Protein AF-W1V4Z3-F1 (afdb_monomer)

InterPro domains:
  IPR008254 Flavodoxin/nitric oxide synthase [PS50902] (163-203)
  IPR029039 Flavoprotein-like superfamily [G3DSA:3.40.50.360] (158-203)
  IPR036866 Ribonuclease Z/Hydroxyacylglutathione hydrolase-like [G3DSA:3.60.15.10] (1-156)
  IPR036866 Ribonuclease Z/Hydroxyacylglutathione hydrolase-like [SSF56281] (2-189)
  IPR045761 ODP domain [PF19583] (8-137)

Secondary structure (DSSP, 8-state):
--SSTT--EEE-HHHHHHHHHHH--TTS-EEE--TT-EEEEETTEEEEEEE-TTSSSTT-EEEEETTTTEEEEETTT--S---TT-BGGGS-HHHHHHHHHHHIIIIIGGGHHHHHHHHHHHHHTT---SEEEESSS-BB-SSTHHHHHHHHHHTTT---SEEEEEE--SSSHHHHHHHHHHHHHHHH-TTSEEEEEETTT--

Foldseek 3Di:
DVVCQADEDEFAPVVLVVCCVVPVCNPGRYDHDEAQDWDDPDPPKIWGKYDLQPQPHNGAIWIAIPPVQEIARALQLAFADDDPVQACVPDDVVVRVVRSVVSCVPGVQVVLVSLQVVLVVVVVVVGDHQWYHYNHDHIYRDPNCVSSVVSNCSSPVDDDLEDEAEEEDDPCPVVVVSVVVVVVCCVVPVPRHYHYDYPVPDD

Mean predicted aligned error: 3.7 Å

Solvent-accessible surface area (backbone atoms only — not comparable to full-atom values): 11473 Å² total; per-residue (Å²): 95,92,91,53,59,79,57,73,43,81,40,30,70,48,32,52,53,53,50,27,71,74,69,70,53,79,84,52,45,72,41,74,52,50,64,74,39,71,47,81,75,55,97,90,23,32,42,34,33,39,68,32,67,48,56,80,39,72,37,29,51,29,40,35,34,47,90,73,22,35,33,37,36,31,71,48,86,23,27,83,47,94,57,94,76,47,34,46,90,73,44,63,60,71,61,53,53,50,31,29,51,53,41,39,64,76,68,42,50,92,36,15,70,55,53,37,55,50,51,55,52,54,61,72,65,70,66,74,63,50,28,38,43,37,72,30,49,45,29,29,56,75,70,34,58,58,56,54,52,47,50,48,52,54,28,64,79,60,80,69,68,59,49,78,49,77,47,69,66,93,78,53,61,52,50,55,50,54,53,49,52,48,53,53,44,42,71,77,37,73,83,44,46,75,46,81,45,45,70,88,76,66,131

Structure (mmCIF, N/CA/C/O backbone):
data_AF-W1V4Z3-F1
#
_entry.id   AF-W1V4Z3-F1
#
loop_
_atom_site.group_PDB
_atom_site.id
_atom_site.type_symbol
_atom_site.label_atom_id
_atom_site.label_alt_id
_atom_site.label_comp_id
_atom_site.label_asym_id
_atom_site.label_entity_id
_atom_site.label_seq_id
_atom_site.pdbx_PDB_ins_code
_atom_site.Cartn_x
_atom_site.Cartn_y
_atom_site.Cartn_z
_atom_site.occupancy
_atom_site.B_iso_or_equiv
_atom_site.auth_seq_id
_atom_site.auth_comp_id
_atom_site.auth_asym_id
_atom_site.auth_atom_id
_atom_site.pdbx_PDB_model_num
ATOM 1 N N . MET A 1 1 ? 20.372 -12.899 -11.470 1.00 84.94 1 MET A N 1
ATOM 2 C CA . MET A 1 1 ? 21.006 -12.701 -12.795 1.00 84.94 1 MET A CA 1
ATOM 3 C C . MET A 1 1 ? 21.908 -13.853 -13.244 1.00 84.94 1 MET A C 1
ATOM 5 O O . MET A 1 1 ? 22.326 -13.841 -14.387 1.00 84.94 1 MET A O 1
ATOM 9 N N . GLU A 1 2 ? 22.135 -14.894 -12.435 1.00 93.19 2 GLU A N 1
ATOM 10 C CA . GLU A 1 2 ? 22.957 -16.071 -12.789 1.00 93.19 2 GLU A CA 1
ATOM 11 C C . GLU A 1 2 ? 22.625 -16.713 -14.155 1.00 93.19 2 GLU A C 1
ATOM 13 O O . GLU A 1 2 ? 23.525 -17.063 -14.909 1.00 93.19 2 GLU A O 1
ATOM 18 N N . LYS A 1 3 ? 21.335 -16.824 -14.506 1.00 96.88 3 LYS A N 1
ATOM 19 C CA . LYS A 1 3 ? 20.885 -17.455 -15.763 1.00 96.88 3 LYS A CA 1
ATOM 20 C C . LYS A 1 3 ? 20.840 -16.515 -16.972 1.00 96.88 3 LYS A C 1
ATOM 22 O O . LYS A 1 3 ? 20.932 -16.977 -18.103 1.00 96.88 3 LYS A O 1
ATOM 27 N N . ILE A 1 4 ? 20.641 -15.218 -16.741 1.00 97.25 4 ILE A N 1
ATOM 28 C CA . ILE A 1 4 ? 20.444 -14.197 -17.785 1.00 97.25 4 ILE A CA 1
ATOM 29 C C . ILE A 1 4 ? 21.230 -12.917 -17.440 1.00 97.25 4 ILE A C 1
ATOM 31 O O . ILE A 1 4 ? 20.643 -11.854 -17.247 1.00 97.25 4 ILE A O 1
ATOM 35 N N . PRO A 1 5 ? 22.566 -13.003 -17.317 1.00 94.88 5 PRO A N 1
ATOM 36 C CA . PRO A 1 5 ? 23.387 -11.977 -16.664 1.00 94.88 5 PRO A CA 1
ATOM 37 C C . PRO A 1 5 ? 23.424 -10.626 -17.382 1.00 94.88 5 PRO A C 1
ATOM 39 O O . PRO A 1 5 ? 23.707 -9.609 -16.758 1.00 94.88 5 PRO A O 1
ATOM 42 N N . ASN A 1 6 ? 23.101 -10.600 -18.674 1.00 95.50 6 ASN A N 1
ATOM 43 C CA . ASN A 1 6 ? 23.168 -9.390 -19.493 1.00 95.50 6 ASN A CA 1
ATOM 44 C C . ASN A 1 6 ? 21.819 -8.665 -19.628 1.00 95.50 6 ASN A C 1
ATOM 46 O O . ASN A 1 6 ? 21.761 -7.598 -20.244 1.00 95.50 6 ASN A O 1
ATOM 50 N N . THR A 1 7 ? 20.737 -9.235 -19.085 1.00 98.31 7 THR A N 1
ATOM 51 C CA . THR A 1 7 ? 19.396 -8.648 -19.191 1.00 98.31 7 THR A CA 1
ATOM 52 C C . THR A 1 7 ? 19.347 -7.291 -18.478 1.00 98.31 7 THR A C 1
ATOM 54 O O . THR A 1 7 ? 19.730 -7.209 -17.310 1.00 98.31 7 THR A O 1
ATOM 57 N N . PRO A 1 8 ? 18.894 -6.213 -19.143 1.00 98.12 8 PRO A N 1
ATOM 58 C CA . PRO A 1 8 ? 18.769 -4.906 -18.507 1.00 98.12 8 PRO A CA 1
ATOM 59 C C . PRO A 1 8 ? 17.760 -4.914 -17.351 1.00 98.12 8 PRO A C 1
ATOM 61 O O . PRO A 1 8 ? 16.704 -5.536 -17.453 1.00 98.12 8 PRO A O 1
ATOM 64 N N . ILE A 1 9 ? 18.061 -4.173 -16.284 1.00 98.50 9 ILE A N 1
ATOM 65 C CA . ILE A 1 9 ? 17.167 -3.966 -15.136 1.00 98.50 9 ILE A CA 1
ATOM 66 C C . ILE A 1 9 ? 16.785 -2.487 -15.094 1.00 98.50 9 ILE A C 1
ATOM 68 O O . ILE A 1 9 ? 17.644 -1.645 -14.845 1.00 98.50 9 ILE A O 1
ATOM 72 N N . TYR A 1 10 ? 15.512 -2.171 -15.323 1.00 98.62 10 TYR A N 1
ATOM 73 C CA . TYR A 1 10 ? 14.991 -0.805 -15.227 1.00 98.62 10 TYR A CA 1
ATOM 74 C C . TYR A 1 10 ? 14.487 -0.539 -13.810 1.00 98.62 10 TYR A C 1
ATOM 76 O O . TYR A 1 10 ? 13.621 -1.263 -13.320 1.00 98.62 10 TYR A O 1
ATOM 84 N N . CYS A 1 11 ? 15.046 0.462 -13.132 1.00 98.56 11 CYS A N 1
ATOM 85 C CA . CYS A 1 11 ? 14.713 0.765 -11.740 1.00 98.56 11 CYS A CA 1
ATOM 86 C C . CYS A 1 11 ? 15.090 2.206 -11.355 1.00 98.56 11 CYS A C 1
ATOM 88 O O . CYS A 1 11 ? 15.733 2.910 -12.128 1.00 98.56 11 CYS A O 1
ATOM 90 N N . THR A 1 12 ? 14.686 2.680 -10.177 1.00 98.56 12 THR A N 1
ATOM 91 C CA . THR A 1 12 ? 15.070 4.022 -9.697 1.00 98.56 12 THR A CA 1
ATOM 92 C C . THR A 1 12 ? 16.549 4.081 -9.294 1.00 98.56 12 THR A C 1
ATOM 94 O O . THR A 1 12 ? 17.200 3.060 -9.070 1.00 98.56 12 THR A O 1
ATOM 97 N N . GLU A 1 13 ? 17.104 5.283 -9.123 1.00 98.06 13 GLU A N 1
ATOM 98 C CA . GLU A 1 13 ? 18.481 5.43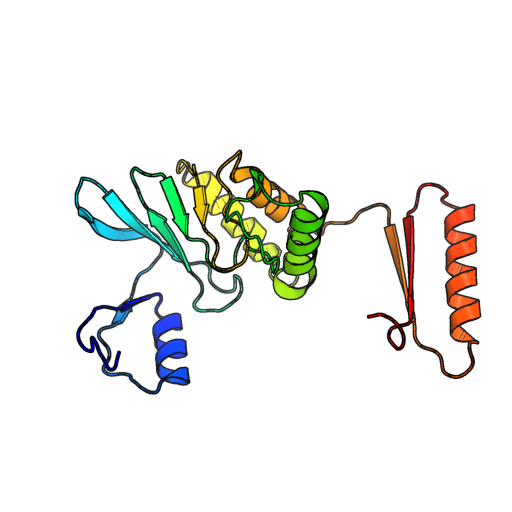3 -8.619 1.00 98.06 13 GLU A CA 1
ATOM 99 C C . GLU A 1 13 ? 18.655 4.827 -7.211 1.00 98.06 13 GLU A C 1
ATOM 101 O O . GLU A 1 13 ? 19.683 4.225 -6.896 1.00 98.06 13 GLU A O 1
ATOM 106 N N . ASN A 1 14 ? 17.635 4.947 -6.356 1.00 98.25 14 ASN A N 1
ATOM 107 C CA . ASN A 1 14 ? 17.658 4.330 -5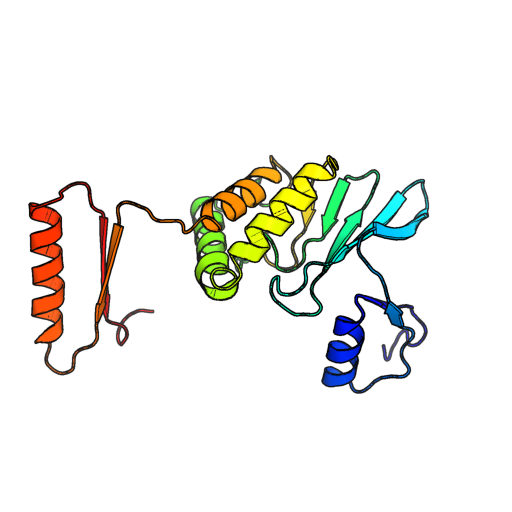.031 1.00 98.25 14 ASN A CA 1
A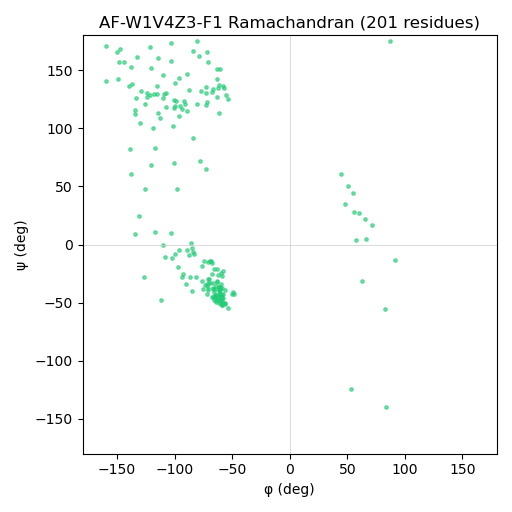TOM 108 C C . ASN A 1 14 ? 17.530 2.803 -5.111 1.00 98.25 14 ASN A C 1
ATOM 110 O O . ASN A 1 14 ? 18.126 2.120 -4.280 1.00 98.25 14 ASN A O 1
ATOM 114 N N . ALA A 1 15 ? 16.844 2.269 -6.128 1.00 98.38 15 ALA A N 1
ATOM 115 C CA . ALA A 1 15 ? 16.756 0.828 -6.348 1.00 98.38 15 ALA A CA 1
ATOM 116 C C . ALA A 1 15 ? 18.109 0.220 -6.727 1.00 98.38 15 ALA A C 1
ATOM 118 O O . ALA A 1 15 ? 18.420 -0.894 -6.325 1.00 98.38 15 ALA A O 1
ATOM 119 N N . VAL A 1 16 ? 18.967 0.948 -7.451 1.00 98.44 16 VAL A N 1
ATOM 120 C CA . VAL A 1 16 ? 20.348 0.490 -7.685 1.00 98.44 16 VAL A CA 1
ATOM 121 C C . VAL A 1 16 ? 21.073 0.302 -6.350 1.00 98.44 16 VAL A C 1
ATOM 123 O O . VAL A 1 16 ? 21.724 -0.718 -6.136 1.00 98.44 16 VAL A O 1
ATOM 126 N N . LYS A 1 17 ? 20.918 1.247 -5.413 1.00 98.06 17 LYS A N 1
ATOM 127 C CA . LYS A 1 17 ? 21.544 1.167 -4.082 1.00 98.06 17 LYS A CA 1
ATOM 128 C C . LYS A 1 17 ? 20.996 -0.011 -3.272 1.00 98.06 17 LYS A C 1
ATOM 130 O O . LYS A 1 17 ? 21.793 -0.735 -2.678 1.00 98.06 17 LYS A O 1
ATOM 135 N N . SER A 1 18 ? 19.678 -0.230 -3.262 1.00 97.94 18 SER A N 1
ATOM 136 C CA . SER A 1 18 ? 19.066 -1.348 -2.530 1.00 97.94 18 SER A CA 1
ATOM 137 C C . SER A 1 18 ? 19.439 -2.706 -3.135 1.00 97.94 18 SER A C 1
ATOM 139 O O . SER A 1 18 ? 19.869 -3.599 -2.407 1.00 97.94 18 SER A O 1
ATOM 141 N N . LEU A 1 19 ? 19.385 -2.848 -4.464 1.00 98.19 19 LEU A N 1
ATOM 142 C CA . LEU A 1 19 ? 19.736 -4.087 -5.163 1.00 98.19 19 LEU A CA 1
ATOM 143 C C . LEU A 1 19 ? 21.219 -4.435 -5.005 1.00 98.19 19 LEU A C 1
ATOM 145 O O . LEU A 1 19 ? 21.544 -5.577 -4.689 1.00 98.19 19 LEU A O 1
ATOM 149 N N . VAL A 1 20 ? 22.129 -3.472 -5.162 1.00 98.19 20 VAL A N 1
ATOM 150 C CA . VAL A 1 20 ? 23.563 -3.710 -4.928 1.00 98.19 20 VAL A CA 1
ATOM 151 C C . VAL A 1 20 ? 23.839 -3.992 -3.451 1.00 98.19 20 VAL A C 1
ATOM 153 O O . VAL A 1 20 ? 24.642 -4.868 -3.138 1.00 98.19 20 VAL A O 1
ATOM 156 N N . GLY A 1 21 ? 23.159 -3.299 -2.535 1.00 98.06 21 GLY A N 1
ATOM 157 C CA . GLY A 1 21 ? 23.278 -3.547 -1.099 1.00 98.06 21 GLY A CA 1
ATOM 158 C C . GLY A 1 21 ? 22.856 -4.962 -0.698 1.00 98.06 21 GLY A C 1
ATOM 159 O O . GLY A 1 21 ? 23.522 -5.571 0.132 1.00 98.06 21 GLY A O 1
ATOM 160 N N . GLN A 1 22 ? 21.796 -5.492 -1.312 1.00 98.00 22 GLN A N 1
ATOM 161 C CA . GLN A 1 22 ? 21.238 -6.810 -0.997 1.00 98.00 22 GLN A CA 1
ATOM 162 C C . GLN A 1 22 ? 21.940 -7.961 -1.729 1.00 98.00 22 GLN A C 1
ATOM 164 O O . GLN A 1 22 ? 22.114 -9.037 -1.161 1.00 98.00 22 GLN A O 1
ATOM 169 N N . TYR A 1 23 ? 22.290 -7.763 -3.001 1.00 97.50 23 TYR A N 1
ATOM 170 C CA . TYR A 1 23 ? 22.789 -8.828 -3.875 1.00 97.50 23 TYR A CA 1
ATOM 171 C C . TYR A 1 23 ? 24.284 -8.720 -4.181 1.00 97.50 23 TYR A C 1
ATOM 173 O O . TYR A 1 23 ? 24.846 -9.660 -4.726 1.00 97.50 23 TYR A O 1
ATOM 181 N N . HIS A 1 24 ? 24.937 -7.608 -3.837 1.00 97.06 24 HIS A N 1
ATOM 182 C CA . HIS A 1 24 ? 26.379 -7.387 -4.012 1.00 97.06 24 HIS A CA 1
ATOM 183 C C . HIS A 1 24 ? 26.883 -7.466 -5.464 1.00 97.06 24 HIS A C 1
ATOM 185 O O . HIS A 1 24 ? 28.058 -7.737 -5.696 1.00 97.06 24 HIS A O 1
ATOM 191 N N . HIS A 1 25 ? 26.009 -7.174 -6.431 1.00 96.38 25 HIS A N 1
ATOM 192 C CA . HIS A 1 25 ? 26.321 -7.184 -7.861 1.00 96.38 25 HIS A CA 1
ATOM 193 C C . HIS A 1 25 ? 26.171 -5.789 -8.482 1.00 96.38 25 HIS A C 1
ATOM 195 O O . HIS A 1 25 ? 25.129 -5.442 -9.043 1.00 96.38 25 HIS A O 1
ATOM 201 N N . SER A 1 26 ? 27.208 -4.960 -8.352 1.00 96.19 26 SER A N 1
ATOM 202 C CA . SER A 1 26 ? 27.240 -3.609 -8.935 1.00 96.19 26 SER A CA 1
ATOM 203 C C . SER A 1 26 ? 27.460 -3.603 -10.449 1.00 96.19 26 SER A C 1
ATOM 205 O O . SER A 1 26 ? 27.225 -2.585 -11.094 1.00 96.19 26 SER A O 1
ATOM 207 N N . GLU A 1 27 ? 27.882 -4.730 -11.019 1.00 96.56 27 GLU A N 1
ATOM 208 C CA . GLU A 1 27 ? 28.163 -4.905 -12.440 1.00 96.56 27 GLU A CA 1
ATOM 209 C C . GLU A 1 27 ? 26.923 -5.204 -13.295 1.00 96.56 27 GLU A C 1
ATOM 211 O O . GLU A 1 27 ? 27.024 -5.229 -14.523 1.00 96.56 27 GLU A O 1
ATOM 216 N N . TRP A 1 28 ? 25.757 -5.449 -12.686 1.00 98.31 28 TRP A N 1
ATOM 217 C CA . TRP A 1 28 ? 24.525 -5.675 -13.444 1.00 98.31 28 TRP A CA 1
ATOM 218 C C . TRP A 1 28 ? 24.152 -4.458 -14.301 1.00 98.31 28 TRP A C 1
ATOM 220 O O . TRP A 1 28 ? 24.437 -3.305 -13.975 1.00 98.31 28 TRP A O 1
ATOM 230 N N . ASN A 1 29 ? 23.475 -4.719 -15.421 1.00 97.62 29 ASN A N 1
ATOM 231 C CA . ASN A 1 29 ? 23.097 -3.702 -16.401 1.00 97.62 29 ASN A CA 1
ATOM 232 C C . ASN A 1 29 ? 21.874 -2.888 -15.938 1.00 97.62 29 ASN A C 1
ATOM 234 O O . ASN A 1 29 ? 20.767 -3.048 -16.460 1.00 97.62 29 ASN A O 1
ATOM 238 N N . PHE A 1 30 ? 22.072 -2.022 -14.946 1.00 98.44 30 PHE A N 1
ATOM 239 C CA . PHE A 1 30 ? 21.035 -1.127 -14.443 1.00 98.44 30 PHE A CA 1
ATOM 240 C C . PHE A 1 30 ? 20.741 0.015 -15.426 1.00 98.44 30 PHE A C 1
ATOM 242 O O . PHE A 1 30 ? 21.645 0.661 -15.961 1.00 98.44 30 PHE A O 1
ATOM 249 N N . LYS A 1 31 ? 19.453 0.285 -15.638 1.00 98.38 31 LYS A N 1
ATOM 250 C CA . LYS A 1 31 ? 18.912 1.407 -16.405 1.00 98.38 31 LYS A CA 1
ATOM 251 C C . LYS A 1 31 ? 18.073 2.259 -15.461 1.00 98.38 31 LYS A C 1
ATOM 253 O O . LYS A 1 31 ? 16.944 1.901 -15.137 1.00 98.38 31 LYS A O 1
ATOM 258 N N . THR A 1 32 ? 18.641 3.363 -14.983 1.00 98.44 32 THR A N 1
ATOM 259 C CA . THR A 1 32 ? 17.923 4.240 -14.055 1.00 98.44 32 THR A CA 1
ATOM 260 C C . THR A 1 32 ? 16.828 5.008 -14.773 1.00 98.44 32 THR A C 1
ATOM 262 O O . THR A 1 32 ? 17.110 5.638 -15.792 1.00 98.44 32 THR A O 1
ATOM 265 N N . VAL A 1 33 ? 15.624 4.989 -14.213 1.00 98.38 33 VAL A N 1
ATOM 266 C CA . VAL A 1 33 ? 14.441 5.680 -14.737 1.00 98.38 33 VAL A CA 1
ATOM 267 C C . VAL A 1 33 ? 13.895 6.673 -13.715 1.00 98.38 33 VAL A C 1
ATOM 269 O O . VAL A 1 33 ? 14.063 6.490 -12.506 1.00 98.38 33 VAL A O 1
ATOM 272 N N . LYS A 1 34 ? 13.245 7.721 -14.212 1.00 96.88 34 LYS A N 1
ATOM 273 C CA . LYS A 1 34 ? 12.547 8.758 -13.447 1.00 96.88 34 LYS A CA 1
ATOM 274 C C . LYS A 1 34 ? 11.080 8.823 -13.852 1.00 96.88 34 LYS A C 1
ATOM 276 O O . LYS A 1 34 ? 10.670 8.226 -14.848 1.00 96.88 34 LYS A O 1
ATOM 281 N N . THR A 1 35 ? 10.286 9.581 -13.100 1.00 94.31 35 THR A N 1
ATOM 282 C CA . THR A 1 35 ? 8.892 9.844 -13.481 1.00 94.31 35 THR A CA 1
ATOM 283 C C . THR A 1 35 ? 8.798 10.410 -14.900 1.00 94.31 35 THR A C 1
ATOM 285 O O . THR A 1 35 ? 9.400 11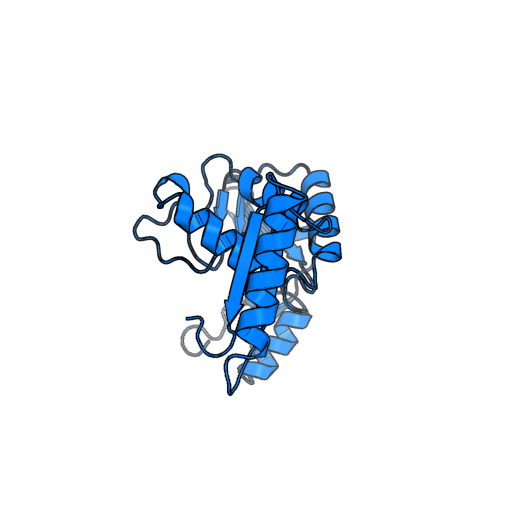.440 -15.202 1.00 94.31 35 THR A O 1
ATOM 288 N N . GLY A 1 36 ? 8.006 9.753 -15.747 1.00 93.00 36 GLY A N 1
ATOM 289 C CA . GLY A 1 36 ? 7.770 10.139 -17.140 1.00 93.00 36 GLY A CA 1
ATOM 290 C C . GLY A 1 36 ? 8.719 9.496 -18.153 1.00 93.00 36 GLY A C 1
ATOM 291 O O . GLY A 1 36 ? 8.413 9.521 -19.346 1.00 93.00 36 GLY A O 1
ATOM 292 N N . ASP A 1 37 ? 9.817 8.872 -17.711 1.00 97.12 37 ASP A N 1
ATOM 293 C CA . ASP A 1 37 ? 10.636 8.047 -18.599 1.00 97.12 37 ASP A CA 1
ATOM 294 C C . ASP A 1 37 ? 9.815 6.858 -19.106 1.00 97.12 37 ASP A C 1
ATOM 296 O O . ASP A 1 37 ? 8.904 6.369 -18.427 1.00 97.12 37 ASP A O 1
ATOM 300 N N . SER A 1 38 ? 10.144 6.371 -20.304 1.00 97.19 38 SER A N 1
ATOM 301 C CA . SER A 1 38 ? 9.435 5.239 -20.891 1.00 97.19 38 SER A CA 1
ATOM 302 C C . SER A 1 38 ? 10.319 4.298 -21.699 1.00 97.19 38 SER A C 1
ATOM 304 O O . SER A 1 38 ? 11.389 4.670 -22.184 1.00 97.19 38 SER A O 1
ATOM 306 N N . VAL A 1 39 ? 9.854 3.057 -21.830 1.00 98.12 39 VAL A N 1
ATOM 307 C CA . VAL A 1 39 ? 10.452 2.009 -22.660 1.00 98.12 39 VAL A CA 1
ATOM 308 C C . VAL A 1 39 ? 9.384 1.480 -23.604 1.00 98.12 39 VAL A C 1
ATOM 310 O O . VAL A 1 39 ? 8.352 0.983 -23.157 1.00 98.12 39 VAL A O 1
ATOM 313 N N . ASP A 1 40 ? 9.637 1.590 -24.904 1.00 97.81 40 ASP A N 1
ATOM 314 C CA . ASP A 1 40 ? 8.805 0.977 -25.939 1.00 97.81 40 ASP A CA 1
ATOM 315 C C . ASP A 1 40 ? 8.922 -0.552 -25.863 1.00 97.81 40 ASP A C 1
ATOM 317 O O . ASP A 1 40 ? 10.023 -1.104 -25.776 1.00 97.81 40 ASP A O 1
ATOM 321 N N . ILE A 1 41 ? 7.775 -1.227 -25.878 1.00 97.81 41 ILE A N 1
ATOM 322 C CA . ILE A 1 41 ? 7.665 -2.690 -25.853 1.00 97.81 41 ILE A CA 1
ATOM 323 C C . ILE A 1 41 ? 7.009 -3.241 -27.131 1.00 97.81 41 ILE A C 1
ATOM 325 O O . ILE A 1 41 ? 6.703 -4.432 -27.215 1.00 97.81 41 ILE A O 1
ATOM 329 N N . GLY A 1 42 ? 6.832 -2.395 -28.147 1.00 97.31 42 GLY A N 1
ATOM 330 C CA . GLY A 1 42 ? 6.251 -2.725 -29.440 1.00 97.31 42 GLY A CA 1
ATOM 331 C C . GLY A 1 42 ? 4.727 -2.618 -29.467 1.00 97.31 42 GLY A C 1
ATOM 332 O O . GLY A 1 42 ? 4.061 -2.369 -28.465 1.00 97.31 42 GLY A O 1
ATOM 333 N N . ASN A 1 43 ? 4.147 -2.809 -30.655 1.00 97.19 43 ASN A N 1
ATOM 334 C CA . ASN A 1 43 ? 2.694 -2.757 -30.890 1.00 97.19 43 ASN A CA 1
ATOM 335 C C . ASN A 1 43 ? 2.025 -1.437 -30.454 1.00 97.19 43 ASN A C 1
ATOM 337 O O . ASN A 1 43 ? 0.848 -1.427 -30.097 1.00 97.19 43 ASN A O 1
ATOM 341 N N . GLY A 1 44 ? 2.774 -0.329 -30.471 1.00 96.44 44 GLY A N 1
ATOM 342 C CA . GLY A 1 44 ? 2.292 0.977 -30.015 1.00 96.44 44 GLY A CA 1
ATOM 343 C C . GLY A 1 44 ? 2.122 1.085 -28.495 1.00 96.44 44 GLY A C 1
ATOM 344 O O . GLY A 1 44 ? 1.432 1.994 -28.036 1.00 96.44 44 GLY A O 1
ATOM 345 N N . LYS A 1 45 ? 2.720 0.168 -27.723 1.00 97.81 45 LYS A N 1
ATOM 346 C CA . LYS A 1 45 ? 2.680 0.147 -26.259 1.00 97.81 45 LYS A CA 1
ATOM 347 C C . LYS A 1 45 ? 4.043 0.488 -25.673 1.00 97.81 45 LYS A C 1
ATOM 349 O O . LYS A 1 45 ? 5.077 0.067 -26.184 1.00 97.81 45 LYS A O 1
ATOM 354 N N . SER A 1 46 ? 4.019 1.169 -24.537 1.00 97.94 46 SER A N 1
ATOM 355 C CA . SER A 1 46 ? 5.204 1.531 -23.768 1.00 97.94 46 SER A CA 1
ATOM 356 C C . SER A 1 46 ? 4.956 1.318 -22.282 1.00 97.94 46 SER A C 1
ATOM 358 O O . SER A 1 46 ? 3.828 1.428 -21.802 1.00 97.94 46 SER A O 1
ATOM 360 N N . LEU A 1 47 ? 6.032 1.061 -21.548 1.00 98.31 47 LEU A N 1
ATOM 361 C CA . LEU A 1 47 ? 6.067 1.128 -20.093 1.00 98.31 47 LEU A CA 1
ATOM 362 C C . LEU A 1 47 ? 6.507 2.532 -19.686 1.00 98.31 47 LEU A C 1
ATOM 364 O O . LEU A 1 47 ? 7.568 2.970 -20.111 1.00 98.31 47 LEU A O 1
ATOM 368 N N . VAL A 1 48 ? 5.703 3.227 -18.889 1.00 97.00 48 VAL A N 1
ATOM 369 C CA . VAL A 1 48 ? 5.976 4.562 -18.342 1.00 97.00 48 VAL A CA 1
ATOM 370 C C . VAL A 1 48 ? 6.230 4.429 -16.848 1.00 97.00 48 VAL A C 1
ATOM 372 O O . VAL A 1 48 ? 5.439 3.810 -16.137 1.00 97.00 48 VAL A O 1
ATOM 375 N N . PHE A 1 49 ? 7.318 5.006 -16.353 1.00 97.00 49 PHE A N 1
ATOM 376 C CA . PHE A 1 49 ? 7.705 4.882 -14.948 1.00 97.00 49 PHE A CA 1
ATOM 377 C C . PHE A 1 49 ? 7.223 6.083 -14.133 1.00 97.00 49 PHE A C 1
ATOM 379 O O . PHE A 1 49 ? 7.217 7.216 -14.617 1.00 97.00 49 PHE A O 1
ATOM 386 N N . VAL A 1 50 ? 6.818 5.839 -12.886 1.00 94.88 50 VAL A N 1
ATOM 387 C CA . VAL A 1 50 ? 6.373 6.872 -11.940 1.00 94.88 50 VAL A CA 1
ATOM 388 C C . VAL A 1 50 ? 7.028 6.618 -10.590 1.00 94.88 50 VAL A C 1
ATOM 390 O O . VAL A 1 50 ? 6.720 5.637 -9.916 1.00 94.88 50 VAL A O 1
ATOM 393 N N . GLU A 1 51 ? 7.923 7.506 -10.165 1.00 95.31 51 GLU A N 1
ATOM 394 C CA . GLU A 1 51 ? 8.578 7.384 -8.865 1.00 95.31 51 GLU A CA 1
ATOM 395 C C . GLU A 1 51 ? 7.568 7.580 -7.726 1.00 95.31 51 GLU A C 1
ATOM 397 O O . GLU A 1 51 ? 6.774 8.529 -7.707 1.00 95.31 51 GLU A O 1
ATOM 402 N N . MET A 1 52 ? 7.632 6.686 -6.741 1.00 93.81 52 MET A N 1
ATOM 403 C CA . MET A 1 52 ? 6.773 6.642 -5.558 1.00 93.81 52 MET A CA 1
ATOM 404 C C . MET A 1 52 ? 7.640 6.629 -4.293 1.00 93.81 52 MET A C 1
ATOM 406 O O . MET A 1 52 ? 7.472 5.812 -3.395 1.00 93.81 52 MET A O 1
ATOM 410 N N . ARG A 1 53 ? 8.621 7.533 -4.232 1.00 93.44 53 ARG A N 1
ATOM 411 C CA . ARG A 1 53 ? 9.610 7.580 -3.149 1.00 93.44 53 ARG A CA 1
ATOM 412 C C . ARG A 1 53 ? 8.940 7.673 -1.770 1.00 93.44 53 ARG A C 1
ATOM 414 O O . ARG A 1 53 ? 8.144 8.576 -1.529 1.00 93.44 53 ARG A O 1
ATOM 421 N N . MET A 1 54 ? 9.348 6.786 -0.860 1.00 94.06 54 MET A N 1
ATOM 422 C CA . MET A 1 54 ? 8.780 6.578 0.483 1.00 94.06 54 MET A CA 1
ATOM 423 C C . MET A 1 54 ? 7.331 6.059 0.490 1.00 94.06 54 MET A C 1
ATOM 425 O O . MET A 1 54 ? 6.646 6.193 1.500 1.00 94.06 54 MET A O 1
ATOM 429 N N . LEU A 1 55 ? 6.872 5.431 -0.599 1.00 93.62 55 LEU A N 1
ATOM 430 C CA . LEU A 1 55 ? 5.597 4.706 -0.682 1.00 93.62 55 LEU A CA 1
ATOM 431 C C . LEU A 1 55 ? 5.843 3.225 -1.046 1.00 93.62 55 LEU A C 1
ATOM 433 O O . LEU A 1 55 ? 5.529 2.794 -2.148 1.00 93.62 55 LEU A O 1
ATOM 437 N N . HIS A 1 56 ? 6.442 2.418 -0.165 1.00 92.31 56 HIS A N 1
ATOM 438 C CA . HIS A 1 56 ? 6.853 2.757 1.208 1.00 92.31 56 HIS A CA 1
ATOM 439 C C . HIS A 1 56 ? 8.376 2.837 1.415 1.00 92.31 56 HIS A C 1
ATOM 441 O O . HIS A 1 56 ? 8.831 3.154 2.515 1.00 92.31 56 HIS A O 1
ATOM 447 N N . TRP A 1 57 ? 9.182 2.597 0.374 1.00 96.94 57 TRP A N 1
ATOM 448 C CA . TRP A 1 57 ? 10.647 2.661 0.432 1.00 96.94 57 TRP A CA 1
ATOM 449 C C . TRP A 1 57 ? 11.221 3.790 -0.435 1.00 96.94 57 TRP A C 1
ATOM 451 O O . TRP A 1 57 ? 10.551 4.300 -1.337 1.00 96.94 57 TRP A O 1
ATOM 461 N N . PRO A 1 58 ? 12.476 4.222 -0.190 1.00 96.19 58 PRO A N 1
ATOM 462 C CA . PRO A 1 58 ? 13.131 5.236 -1.015 1.00 96.19 58 PRO A CA 1
ATOM 463 C C . PRO A 1 58 ? 13.239 4.877 -2.503 1.00 96.19 58 PRO A C 1
ATOM 465 O O . PRO A 1 58 ? 13.429 5.778 -3.321 1.00 96.19 58 PRO A O 1
ATOM 468 N N . ASP A 1 59 ? 13.184 3.591 -2.840 1.00 97.19 59 ASP A N 1
ATOM 469 C CA . ASP A 1 59 ? 13.356 3.047 -4.184 1.00 97.19 59 ASP A CA 1
ATOM 470 C C . ASP A 1 59 ? 12.050 2.712 -4.916 1.00 97.19 59 ASP A C 1
ATOM 472 O O . ASP A 1 59 ? 12.098 2.447 -6.120 1.00 97.19 59 ASP A O 1
ATOM 476 N N . SER A 1 60 ? 10.909 2.783 -4.225 1.00 97.88 60 SER A N 1
ATOM 477 C CA . SER A 1 60 ? 9.592 2.441 -4.757 1.00 97.88 60 SER A CA 1
ATOM 478 C C . SER A 1 60 ? 9.219 3.272 -5.994 1.00 97.88 60 SER A C 1
ATOM 480 O O . SER A 1 60 ? 9.383 4.497 -6.039 1.00 97.88 60 SER A O 1
ATOM 482 N N . MET A 1 61 ? 8.667 2.594 -7.001 1.00 97.62 61 MET A N 1
ATOM 483 C CA . MET A 1 61 ? 8.083 3.181 -8.208 1.00 97.62 61 MET A CA 1
ATOM 484 C C . MET A 1 61 ? 6.935 2.307 -8.717 1.00 97.62 61 MET A C 1
ATOM 486 O O . MET A 1 61 ? 6.921 1.101 -8.472 1.00 97.62 61 MET A O 1
ATOM 490 N N . ALA A 1 62 ? 6.024 2.904 -9.479 1.00 96.81 62 ALA A N 1
ATOM 491 C CA . ALA A 1 62 ? 5.051 2.178 -10.282 1.00 96.81 62 ALA A CA 1
ATOM 492 C C . ALA A 1 62 ? 5.455 2.181 -11.759 1.00 96.81 62 ALA A C 1
ATOM 494 O O . ALA A 1 62 ? 6.196 3.051 -12.225 1.00 96.81 62 ALA A O 1
ATOM 495 N N . THR A 1 63 ? 4.933 1.209 -12.499 1.00 97.94 63 THR A N 1
ATOM 496 C CA . THR A 1 63 ? 5.062 1.141 -13.957 1.00 97.94 63 THR A CA 1
ATOM 497 C C . THR A 1 63 ? 3.673 1.126 -14.575 1.00 97.94 63 THR A C 1
ATOM 499 O O . THR A 1 63 ? 2.838 0.317 -14.193 1.00 97.94 63 THR A O 1
ATOM 502 N N . TYR A 1 64 ? 3.414 2.004 -15.531 1.00 97.56 64 TYR A N 1
ATOM 503 C CA . TYR A 1 64 ? 2.159 2.075 -16.267 1.00 97.56 64 TYR A CA 1
ATOM 504 C C . TYR A 1 64 ? 2.360 1.564 -17.695 1.00 97.56 64 TYR A C 1
ATOM 506 O O . TYR A 1 64 ? 3.282 2.002 -18.375 1.00 97.56 64 TYR A O 1
ATOM 514 N N . MET A 1 65 ? 1.510 0.656 -18.165 1.00 98.06 65 MET A N 1
ATOM 515 C CA . MET A 1 65 ? 1.541 0.157 -19.540 1.00 98.06 65 MET A CA 1
ATOM 516 C C . MET A 1 65 ? 0.481 0.856 -20.386 1.00 98.06 65 MET A C 1
ATOM 518 O O . MET A 1 65 ? -0.716 0.738 -20.122 1.00 98.06 65 MET A O 1
ATOM 522 N N . THR A 1 66 ? 0.923 1.558 -21.429 1.00 96.81 66 THR A N 1
ATOM 523 C CA . THR A 1 66 ? 0.023 2.257 -22.351 1.00 96.81 66 THR A CA 1
ATOM 524 C C . THR A 1 66 ? -0.760 1.275 -23.229 1.00 96.81 66 THR A C 1
ATOM 526 O O . THR A 1 66 ? -0.358 0.130 -23.447 1.00 96.81 66 THR A O 1
ATOM 529 N N . GLY A 1 67 ? -1.908 1.724 -23.740 1.00 96.31 67 GLY A N 1
ATOM 530 C CA . GLY A 1 67 ? -2.790 0.927 -24.594 1.00 96.31 67 GLY A CA 1
ATOM 531 C C . GLY A 1 67 ? -3.716 0.014 -23.794 1.00 96.31 67 GLY A C 1
ATOM 532 O O . GLY A 1 67 ? -4.927 0.131 -23.934 1.00 96.31 67 GLY A O 1
ATOM 533 N N . ASP A 1 68 ? -3.156 -0.841 -22.933 1.00 97.12 68 ASP A N 1
ATOM 534 C CA . ASP A 1 68 ? -3.941 -1.713 -22.037 1.00 97.12 68 ASP A CA 1
ATOM 535 C C . ASP A 1 68 ? -4.301 -1.038 -20.702 1.00 97.12 68 ASP A C 1
ATOM 537 O O . ASP A 1 68 ? -5.054 -1.599 -19.913 1.00 97.12 68 ASP A O 1
ATOM 541 N N . ASN A 1 69 ? -3.732 0.142 -20.437 1.00 97.12 69 ASN A N 1
ATOM 542 C CA . ASN A 1 69 ? -4.029 0.992 -19.284 1.00 97.12 69 ASN A CA 1
ATOM 543 C C . ASN A 1 69 ? -3.869 0.278 -17.930 1.00 97.12 69 ASN A C 1
ATOM 545 O O . ASN A 1 69 ? -4.706 0.400 -17.030 1.00 97.12 69 ASN A O 1
ATOM 549 N N . ILE A 1 70 ? -2.776 -0.481 -17.793 1.00 98.25 70 ILE A N 1
ATOM 550 C CA . ILE A 1 70 ? -2.465 -1.263 -16.589 1.00 98.25 70 ILE A CA 1
ATOM 551 C C . ILE A 1 70 ? -1.444 -0.517 -15.737 1.00 98.25 70 ILE A C 1
ATOM 553 O O . ILE A 1 70 ? -0.341 -0.220 -16.198 1.00 98.25 70 ILE A O 1
ATOM 557 N N . LEU A 1 71 ? -1.780 -0.272 -14.474 1.00 97.81 71 LEU A N 1
ATOM 558 C CA . LEU A 1 71 ? -0.857 0.230 -13.465 1.00 97.81 71 LEU A CA 1
ATOM 559 C C . LEU A 1 71 ? -0.284 -0.934 -12.648 1.00 97.81 71 LEU A C 1
ATOM 561 O O . LEU A 1 71 ? -0.980 -1.536 -11.835 1.00 97.81 71 LEU A O 1
ATOM 565 N N . PHE A 1 72 ? 1.004 -1.210 -12.815 1.00 98.44 72 PHE A N 1
ATOM 566 C CA . PHE A 1 72 ? 1.773 -2.085 -11.937 1.00 98.44 72 PHE A CA 1
ATOM 567 C C . PHE A 1 72 ? 2.254 -1.276 -10.728 1.00 98.44 72 PHE A C 1
ATOM 569 O O . PHE A 1 72 ? 3.295 -0.614 -10.784 1.00 98.44 72 PHE A O 1
ATOM 576 N N . SER A 1 73 ? 1.463 -1.273 -9.654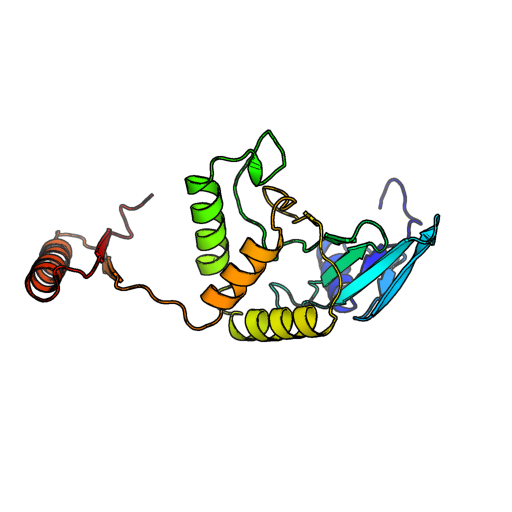 1.00 97.44 73 SER A N 1
ATOM 577 C CA . SER A 1 73 ? 1.643 -0.377 -8.501 1.00 97.44 73 SER A CA 1
ATOM 578 C C . SER A 1 73 ? 2.552 -0.926 -7.401 1.00 97.44 73 SER A C 1
ATOM 580 O O . SER A 1 73 ? 2.833 -0.208 -6.442 1.00 97.44 73 SER A O 1
ATOM 582 N N . ASN A 1 74 ? 3.016 -2.175 -7.536 1.00 98.31 74 ASN A N 1
ATOM 583 C CA . ASN A 1 74 ? 3.761 -2.874 -6.490 1.00 98.31 74 ASN A CA 1
ATOM 584 C C . ASN A 1 74 ? 2.958 -2.846 -5.168 1.00 98.31 74 ASN A C 1
ATOM 586 O O . ASN A 1 74 ? 1.806 -3.284 -5.169 1.00 98.31 74 ASN A O 1
ATOM 590 N N . ASP A 1 75 ? 3.531 -2.355 -4.072 1.00 97.56 75 ASP A N 1
ATOM 591 C CA . ASP A 1 75 ? 2.926 -2.393 -2.738 1.00 97.56 75 ASP A CA 1
ATOM 592 C C . ASP A 1 75 ? 1.713 -1.466 -2.592 1.00 97.56 75 ASP A C 1
ATOM 594 O O . ASP A 1 75 ? 0.777 -1.744 -1.834 1.00 97.56 75 ASP A O 1
ATOM 598 N N . ALA A 1 76 ? 1.695 -0.357 -3.336 1.00 96.31 76 ALA A N 1
ATOM 599 C CA . ALA A 1 76 ? 0.572 0.567 -3.316 1.00 96.31 76 ALA A CA 1
ATOM 600 C C . ALA A 1 76 ? -0.699 -0.132 -3.823 1.00 96.31 76 ALA A C 1
ATOM 602 O O . ALA A 1 76 ? -0.680 -0.817 -4.847 1.00 96.31 76 ALA A O 1
ATOM 603 N N . PHE A 1 77 ? -1.809 0.072 -3.108 1.00 97.31 77 PHE A N 1
ATOM 604 C CA . PHE A 1 77 ? -3.123 -0.535 -3.371 1.00 97.31 77 PHE A CA 1
ATOM 605 C C . PHE A 1 77 ? -3.193 -2.064 -3.189 1.00 97.31 77 PHE A C 1
ATOM 607 O O . PHE A 1 77 ? -4.229 -2.667 -3.480 1.00 97.31 77 PHE A O 1
ATOM 614 N N . GLY A 1 78 ? -2.111 -2.692 -2.718 1.00 97.31 78 GLY A N 1
ATOM 615 C CA . GLY A 1 78 ? -2.051 -4.116 -2.408 1.00 97.31 78 GLY A CA 1
ATOM 616 C C . GLY A 1 78 ? -2.658 -4.475 -1.054 1.00 97.31 78 GLY A C 1
ATOM 617 O O . GLY A 1 78 ? -3.061 -3.621 -0.263 1.00 97.31 78 GLY A O 1
ATOM 618 N N . GLN A 1 79 ? -2.711 -5.777 -0.788 1.00 97.94 79 GLN A N 1
ATOM 619 C CA . GLN A 1 79 ? -3.135 -6.332 0.495 1.00 97.94 79 GLN A CA 1
ATOM 620 C C . GLN A 1 79 ? -2.420 -7.666 0.770 1.00 97.94 79 GLN A C 1
ATOM 622 O O . GLN A 1 79 ? -1.833 -8.267 -0.130 1.00 97.94 79 GLN A O 1
ATOM 627 N N . HIS A 1 80 ? -2.467 -8.158 2.009 1.00 98.00 80 HIS A N 1
ATOM 628 C CA . HIS A 1 80 ? -1.961 -9.491 2.357 1.00 98.00 80 HIS A CA 1
ATOM 629 C C . HIS A 1 80 ? -3.092 -10.522 2.469 1.00 98.00 80 HIS A C 1
ATOM 631 O O . HIS A 1 80 ? -3.412 -11.020 3.544 1.00 98.00 80 HIS A O 1
ATOM 637 N N . PHE A 1 81 ? -3.680 -10.871 1.330 1.00 96.25 81 PHE A N 1
ATOM 638 C CA . PHE A 1 81 ? -4.784 -11.815 1.194 1.00 96.25 81 PHE A CA 1
ATOM 639 C C . PHE A 1 81 ? -4.492 -12.770 0.034 1.00 96.25 81 PHE A C 1
ATOM 641 O O . PHE A 1 81 ? -4.399 -12.367 -1.126 1.00 96.25 81 PHE A O 1
ATOM 648 N N . ALA A 1 82 ? -4.343 -14.053 0.356 1.00 95.12 82 ALA A N 1
ATOM 649 C CA . ALA A 1 82 ? -4.251 -15.101 -0.649 1.00 95.12 82 ALA A CA 1
ATOM 650 C C . ALA A 1 82 ? -5.635 -15.328 -1.275 1.00 95.12 82 ALA A C 1
ATOM 652 O O . ALA A 1 82 ? -6.581 -15.675 -0.569 1.00 95.12 82 ALA A O 1
ATOM 653 N N . VAL A 1 83 ? -5.730 -15.125 -2.588 1.00 89.44 83 VAL A N 1
ATOM 654 C CA . VAL A 1 83 ? -6.952 -15.287 -3.387 1.00 89.44 83 VAL A CA 1
ATOM 655 C C . VAL A 1 83 ? -6.644 -16.268 -4.513 1.00 89.44 83 VAL A C 1
ATOM 657 O O . VAL A 1 83 ? -5.626 -16.113 -5.189 1.00 89.44 83 VAL A O 1
ATOM 660 N N . GLU A 1 84 ? -7.489 -17.280 -4.712 1.00 88.19 84 GLU A N 1
ATOM 661 C CA . GLU A 1 84 ? -7.273 -18.293 -5.757 1.00 88.19 84 GLU A CA 1
ATOM 662 C C . GLU A 1 84 ? -7.565 -17.727 -7.152 1.00 88.19 84 GLU A C 1
ATOM 664 O O . GLU A 1 84 ? -6.889 -18.042 -8.129 1.00 88.19 84 GLU A O 1
ATOM 669 N N . GLU A 1 85 ? -8.554 -16.842 -7.240 1.00 87.12 85 GLU A N 1
ATOM 670 C CA . GLU A 1 85 ? -9.119 -16.336 -8.484 1.00 87.12 85 GLU A CA 1
ATOM 671 C C . GLU A 1 85 ? -8.369 -15.136 -9.070 1.00 87.12 85 GLU A C 1
ATOM 673 O O . GLU A 1 85 ? -8.798 -14.621 -10.102 1.00 87.12 85 GLU A O 1
ATOM 678 N N . LEU A 1 86 ? -7.277 -14.681 -8.440 1.00 94.06 86 LEU A N 1
ATOM 679 C CA . LEU A 1 86 ? -6.451 -13.515 -8.805 1.00 94.06 86 LEU A CA 1
ATOM 680 C C . LEU A 1 86 ? -7.162 -12.145 -8.760 1.00 94.06 86 LEU A C 1
ATOM 682 O O . LEU A 1 86 ? -6.515 -11.140 -8.481 1.00 94.06 86 LEU A O 1
ATOM 686 N N . TRP A 1 87 ? -8.465 -12.072 -9.032 1.00 97.38 87 TRP A N 1
ATOM 687 C CA . TRP A 1 87 ? -9.202 -10.825 -9.246 1.00 97.38 87 TRP A CA 1
ATOM 688 C C . TRP A 1 87 ? -9.987 -10.370 -8.017 1.00 97.38 87 TRP A C 1
ATOM 690 O O . TRP A 1 87 ? -10.666 -11.166 -7.367 1.00 97.38 87 TRP A O 1
ATOM 700 N N . ALA A 1 88 ? -9.964 -9.063 -7.751 1.00 97.38 88 ALA A N 1
ATOM 701 C CA . ALA A 1 88 ? -10.666 -8.456 -6.623 1.00 97.38 88 ALA A CA 1
ATOM 702 C C . ALA A 1 88 ? -12.184 -8.706 -6.666 1.00 97.38 88 ALA A C 1
ATOM 704 O O . ALA A 1 88 ? -12.769 -8.987 -5.627 1.00 97.38 88 ALA A O 1
ATOM 705 N N . ASP A 1 89 ? -12.814 -8.694 -7.848 1.00 96.75 89 ASP A N 1
ATOM 706 C CA . ASP A 1 89 ? -14.259 -8.939 -8.023 1.00 96.75 89 ASP A CA 1
ATOM 707 C C . ASP A 1 89 ? -14.691 -10.388 -7.746 1.00 96.75 89 ASP A C 1
ATOM 709 O O . ASP A 1 89 ? -15.883 -10.672 -7.622 1.00 96.75 89 ASP A O 1
ATOM 713 N N . LYS A 1 90 ? -13.736 -11.320 -7.665 1.00 96.31 90 LYS A N 1
ATOM 714 C CA . LYS A 1 90 ? -13.992 -12.733 -7.357 1.00 96.31 90 LYS A CA 1
ATOM 715 C C . LYS A 1 90 ? -13.659 -13.106 -5.916 1.00 96.31 90 LYS A C 1
ATOM 717 O O . LYS A 1 90 ? -14.051 -14.179 -5.475 1.00 96.31 90 LYS A O 1
ATOM 722 N N . ALA A 1 91 ? -12.981 -12.228 -5.185 1.00 95.62 91 ALA A N 1
ATOM 723 C CA . ALA A 1 91 ? -12.579 -12.472 -3.810 1.00 95.62 91 ALA A CA 1
ATOM 724 C C . ALA A 1 91 ? -13.736 -12.256 -2.813 1.00 95.62 91 ALA A C 1
ATOM 726 O O . ALA A 1 91 ? -14.710 -11.553 -3.100 1.00 95.62 91 ALA A O 1
ATOM 727 N N . ASP A 1 92 ? -13.594 -12.795 -1.596 1.00 96.06 92 ASP A N 1
ATOM 728 C CA . ASP A 1 92 ? -14.450 -12.414 -0.467 1.00 96.06 92 ASP A CA 1
ATOM 729 C C . ASP A 1 92 ? -14.267 -10.920 -0.164 1.00 96.06 92 ASP A C 1
ATOM 731 O O . ASP A 1 92 ? -13.189 -10.481 0.246 1.00 96.06 92 ASP A O 1
ATOM 735 N N . GLN A 1 93 ? -15.317 -10.130 -0.396 1.00 96.31 93 GLN A N 1
ATOM 736 C CA . GLN A 1 93 ? -15.226 -8.671 -0.326 1.00 96.31 93 GLN A CA 1
ATOM 737 C C . GLN A 1 93 ? -14.960 -8.173 1.095 1.00 96.31 93 GLN A C 1
ATOM 739 O O . GLN A 1 93 ? -14.198 -7.227 1.278 1.00 96.31 93 GLN A O 1
ATOM 744 N N . CYS A 1 94 ? -15.550 -8.806 2.112 1.00 96.75 94 CYS A N 1
ATOM 745 C CA . CYS A 1 94 ? -15.338 -8.403 3.500 1.00 96.75 94 CYS A CA 1
ATOM 746 C C . CYS A 1 94 ? -13.864 -8.556 3.889 1.00 96.75 94 CYS A C 1
ATOM 748 O O . CYS A 1 94 ? -13.260 -7.615 4.403 1.00 96.75 94 CYS A O 1
ATOM 750 N N . ARG A 1 95 ? -13.269 -9.708 3.572 1.00 96.75 95 ARG A N 1
ATOM 751 C CA . ARG A 1 95 ? -11.872 -10.006 3.876 1.00 96.75 95 ARG A CA 1
ATOM 752 C C . ARG A 1 95 ? -10.895 -9.201 3.026 1.00 96.75 95 ARG A C 1
ATOM 754 O O . ARG A 1 95 ? -9.873 -8.758 3.543 1.00 96.75 95 ARG A O 1
ATOM 761 N N . LEU A 1 96 ? -11.213 -8.972 1.751 1.00 97.69 96 LEU A N 1
ATOM 762 C CA . LEU A 1 96 ? -10.414 -8.125 0.864 1.00 97.69 96 LEU A CA 1
ATOM 763 C C . LEU A 1 96 ? -10.232 -6.722 1.456 1.00 97.69 96 LEU A C 1
ATOM 765 O O . LEU A 1 96 ? -9.107 -6.232 1.554 1.00 97.69 96 LEU A O 1
ATOM 769 N N . TRP A 1 97 ? -11.334 -6.093 1.872 1.00 98.06 97 TRP A N 1
ATOM 770 C CA . TRP A 1 97 ? -11.309 -4.743 2.431 1.00 98.06 97 TRP A CA 1
ATOM 771 C C . TRP A 1 97 ? -10.697 -4.684 3.831 1.00 98.06 97 TRP A C 1
ATOM 773 O O . TRP A 1 97 ? -10.000 -3.717 4.142 1.00 98.06 97 TRP A O 1
ATOM 783 N N . GLU A 1 98 ? -10.899 -5.716 4.655 1.00 97.69 98 GLU A N 1
ATOM 784 C CA . GLU A 1 98 ? -10.236 -5.837 5.956 1.00 97.69 98 GLU A CA 1
ATOM 785 C C . GLU A 1 98 ? -8.709 -5.898 5.804 1.00 97.69 98 GLU A C 1
ATOM 787 O O . GLU A 1 98 ? -7.997 -5.125 6.448 1.00 97.69 98 GLU A O 1
ATOM 792 N N . GLU A 1 99 ? -8.195 -6.749 4.909 1.00 98.25 99 GLU A N 1
ATOM 793 C CA . GLU A 1 99 ? -6.750 -6.872 4.684 1.00 98.25 99 GLU A CA 1
ATOM 794 C C . GLU A 1 99 ? -6.157 -5.627 4.005 1.00 98.25 99 GLU A C 1
ATOM 796 O O . GLU A 1 99 ? -5.037 -5.238 4.337 1.00 98.25 99 GLU A O 1
ATOM 801 N N . ALA A 1 100 ? -6.897 -4.944 3.123 1.00 98.31 100 ALA A N 1
ATOM 802 C CA . ALA A 1 100 ? -6.458 -3.675 2.530 1.00 98.31 100 ALA A CA 1
ATOM 803 C C . ALA A 1 100 ? -6.340 -2.550 3.573 1.00 98.31 100 ALA A C 1
ATOM 805 O O . ALA A 1 100 ? -5.310 -1.875 3.646 1.00 98.31 100 ALA A O 1
ATOM 806 N N . MET A 1 101 ? -7.353 -2.377 4.430 1.00 98.19 101 MET A N 1
ATOM 807 C CA . MET A 1 101 ? -7.307 -1.405 5.529 1.00 98.19 101 MET A CA 1
ATOM 808 C C . MET A 1 101 ? -6.181 -1.740 6.513 1.00 98.19 101 MET A C 1
ATOM 810 O O . MET A 1 101 ? -5.420 -0.862 6.919 1.00 98.19 101 MET A O 1
ATOM 814 N N . LYS A 1 102 ? -6.041 -3.016 6.887 1.00 98.25 102 LYS A N 1
ATOM 815 C CA . LYS A 1 102 ? -4.982 -3.484 7.788 1.00 98.25 102 LYS A CA 1
ATOM 816 C C . LYS A 1 102 ? -3.593 -3.221 7.210 1.00 98.25 102 LYS A C 1
ATOM 818 O O . LYS A 1 102 ? -2.727 -2.749 7.950 1.00 98.25 102 LYS A O 1
ATOM 823 N N . TYR A 1 103 ? -3.390 -3.473 5.916 1.00 98.38 103 TYR A N 1
ATOM 824 C CA . TYR A 1 103 ? -2.147 -3.162 5.209 1.00 98.38 103 TYR A CA 1
ATOM 825 C C . TYR A 1 103 ? -1.847 -1.659 5.270 1.00 98.38 103 TYR A C 1
ATOM 827 O O . TYR A 1 103 ? -0.778 -1.255 5.734 1.00 98.38 103 TYR A O 1
ATOM 835 N N . TYR A 1 104 ? -2.821 -0.819 4.904 1.00 98.44 104 TYR A N 1
ATOM 836 C CA . TYR A 1 104 ? -2.663 0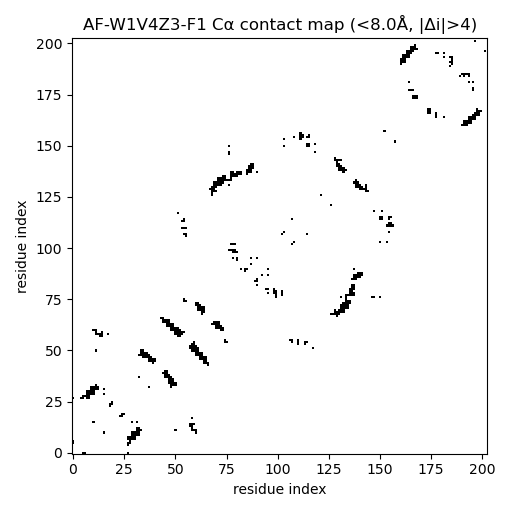.634 4.942 1.00 98.44 104 TYR A CA 1
ATOM 837 C C . TYR A 1 104 ? -2.329 1.143 6.352 1.00 98.44 104 TYR A C 1
ATOM 839 O O . TYR A 1 104 ? -1.337 1.849 6.542 1.00 98.44 104 TYR A O 1
ATOM 847 N N . ALA A 1 105 ? -3.122 0.755 7.354 1.00 97.75 105 ALA A N 1
ATOM 848 C CA . ALA A 1 105 ? -2.994 1.237 8.725 1.00 97.75 105 ALA A CA 1
ATOM 849 C C . ALA A 1 105 ? -1.639 0.888 9.364 1.00 97.75 105 ALA A C 1
ATOM 851 O O . ALA A 1 105 ? -1.097 1.694 10.121 1.00 97.75 105 ALA A O 1
ATOM 852 N N . ASN A 1 106 ? -1.083 -0.290 9.056 1.00 97.75 106 ASN A N 1
ATOM 853 C CA . ASN A 1 106 ? 0.152 -0.773 9.682 1.00 97.75 106 ASN A CA 1
ATOM 854 C C . ASN A 1 106 ? 1.428 -0.418 8.906 1.00 97.75 106 ASN A C 1
ATOM 856 O O . ASN A 1 106 ? 2.491 -0.340 9.518 1.00 97.75 106 ASN A O 1
ATOM 860 N N . ILE A 1 107 ? 1.348 -0.202 7.589 1.00 97.38 107 ILE A N 1
ATOM 861 C CA . ILE A 1 107 ? 2.533 0.028 6.743 1.00 97.38 107 ILE A CA 1
ATOM 862 C C . ILE A 1 107 ? 2.570 1.461 6.213 1.00 97.38 107 ILE A C 1
ATOM 864 O O . ILE A 1 107 ? 3.603 2.127 6.288 1.00 97.38 107 ILE A O 1
ATOM 868 N N . LEU A 1 108 ? 1.449 1.952 5.684 1.00 96.56 108 LEU A N 1
ATOM 869 C CA . LEU A 1 108 ? 1.403 3.200 4.919 1.00 96.56 108 LEU A CA 1
ATOM 870 C C . LEU A 1 108 ? 0.976 4.414 5.736 1.00 96.56 108 LEU A C 1
ATOM 872 O O . LEU A 1 108 ? 1.282 5.538 5.343 1.00 96.56 108 LEU A O 1
ATOM 876 N N . ASN A 1 109 ? 0.325 4.212 6.882 1.00 96.31 109 ASN A N 1
ATOM 877 C CA . ASN A 1 109 ? -0.175 5.298 7.718 1.00 96.31 109 ASN A CA 1
ATOM 878 C C . ASN A 1 109 ? 0.876 6.392 8.037 1.00 96.31 109 ASN A C 1
ATOM 880 O O . ASN A 1 109 ? 0.541 7.572 7.888 1.00 96.31 109 ASN A O 1
ATOM 884 N N . PRO A 1 110 ? 2.152 6.076 8.368 1.00 96.88 110 PRO A N 1
ATOM 885 C CA . PRO A 1 110 ? 3.188 7.095 8.586 1.00 96.88 110 PRO A CA 1
ATOM 886 C C . PRO A 1 110 ? 3.507 7.946 7.344 1.00 96.88 110 PRO A C 1
ATOM 888 O O . PRO A 1 110 ? 4.025 9.054 7.466 1.00 96.88 110 PRO A O 1
ATOM 891 N N . PHE A 1 111 ? 3.190 7.438 6.153 1.00 96.38 111 PHE A N 1
ATOM 892 C CA . PHE A 1 111 ? 3.430 8.074 4.859 1.00 96.38 111 PHE A CA 1
ATOM 893 C C . PHE A 1 111 ? 2.157 8.689 4.255 1.00 96.38 111 PHE A C 1
ATOM 895 O O . PHE A 1 111 ? 2.184 9.138 3.110 1.00 96.38 111 PHE A O 1
ATOM 902 N N . SER A 1 112 ? 1.053 8.767 5.008 1.00 96.38 112 SER A N 1
ATOM 903 C CA . SER A 1 112 ? -0.239 9.287 4.531 1.00 96.38 112 SER A CA 1
ATOM 904 C C . SER A 1 112 ? -0.158 10.639 3.795 1.00 96.38 112 SER A C 1
ATOM 906 O O . SER A 1 112 ? -0.751 10.753 2.722 1.00 96.38 112 SER A O 1
ATOM 908 N N . PRO A 1 113 ? 0.617 11.651 4.247 1.00 96.06 113 PRO A N 1
ATOM 909 C CA . PRO A 1 113 ? 0.760 12.897 3.486 1.00 96.06 113 PRO A CA 1
ATOM 910 C C . PRO A 1 113 ? 1.344 12.698 2.077 1.00 96.06 113 PRO A C 1
ATOM 912 O O . PRO A 1 113 ? 0.962 13.404 1.143 1.00 96.06 113 PRO A O 1
ATOM 915 N N . LEU A 1 114 ? 2.248 11.727 1.912 1.00 95.62 114 LEU A N 1
ATOM 916 C CA . LEU A 1 114 ? 2.847 11.381 0.622 1.00 95.62 114 LEU A CA 1
ATOM 917 C C . LEU A 1 114 ? 1.869 10.601 -0.258 1.00 95.62 114 LEU A C 1
ATOM 919 O O . LEU A 1 114 ? 1.816 10.855 -1.460 1.00 95.62 114 LEU A O 1
ATOM 923 N N . VAL A 1 115 ? 1.066 9.705 0.334 1.00 94.75 115 VAL A N 1
ATOM 924 C CA . VAL A 1 115 ? -0.016 9.002 -0.376 1.00 94.75 115 VAL A CA 1
ATOM 925 C C . VAL A 1 115 ? -0.966 10.022 -0.991 1.00 94.75 115 VAL A C 1
ATOM 927 O O . VAL A 1 115 ? -1.204 9.981 -2.196 1.00 94.75 115 VAL A O 1
ATOM 930 N N . LYS A 1 116 ? -1.441 10.983 -0.187 1.00 95.19 116 LYS A N 1
ATOM 931 C CA . LYS A 1 116 ? -2.333 12.051 -0.648 1.00 95.19 116 LYS A CA 1
ATOM 932 C C . LYS A 1 116 ? -1.749 12.792 -1.852 1.00 95.19 116 LYS A C 1
ATOM 934 O O . LYS A 1 116 ? -2.380 12.856 -2.903 1.00 95.19 116 LYS A O 1
ATOM 939 N N . ALA A 1 117 ? -0.525 13.307 -1.714 1.00 94.25 117 ALA A N 1
ATOM 940 C CA . ALA A 1 117 ? 0.132 14.073 -2.770 1.00 94.25 117 ALA A CA 1
ATOM 941 C C . ALA A 1 117 ? 0.330 13.252 -4.057 1.00 94.25 117 ALA A C 1
ATOM 943 O O . ALA A 1 117 ? 0.136 13.772 -5.155 1.00 94.25 117 ALA A O 1
ATOM 944 N N . LYS A 1 118 ? 0.684 11.964 -3.934 1.00 91.00 118 LYS A N 1
ATOM 945 C CA . LYS A 1 118 ? 0.890 11.079 -5.087 1.00 91.00 118 LYS A CA 1
ATOM 946 C C . LYS A 1 118 ? -0.421 10.721 -5.786 1.00 91.00 118 LYS A C 1
ATOM 948 O O . LYS A 1 118 ? -0.452 10.701 -7.012 1.00 91.00 118 LYS A O 1
ATOM 953 N N . VAL A 1 119 ? -1.503 10.481 -5.043 1.00 91.12 119 VAL A N 1
ATOM 954 C CA . VAL A 1 119 ? -2.831 10.261 -5.638 1.00 91.12 119 VAL A CA 1
ATOM 955 C C . VAL A 1 119 ? -3.291 11.509 -6.396 1.00 91.12 119 VAL A C 1
ATOM 957 O O . VAL A 1 119 ? -3.714 11.393 -7.544 1.00 91.12 119 VAL A O 1
ATOM 960 N N . GLU A 1 120 ? -3.131 12.702 -5.817 1.00 92.06 120 GLU A N 1
ATOM 961 C CA . GLU A 1 120 ? -3.451 13.968 -6.494 1.00 92.06 120 GLU A CA 1
ATOM 962 C C . GLU A 1 120 ? -2.598 14.194 -7.756 1.00 92.06 120 GLU A C 1
ATOM 964 O O . GLU A 1 120 ? -3.087 14.738 -8.746 1.00 92.06 120 GLU A O 1
ATOM 969 N N . GLU A 1 121 ? -1.322 13.797 -7.745 1.00 88.50 121 GLU A N 1
ATOM 970 C CA . GLU A 1 121 ? -0.446 13.832 -8.923 1.00 88.50 121 GLU A CA 1
ATOM 971 C C . GLU A 1 121 ? -0.953 12.892 -10.022 1.00 88.50 121 GLU A C 1
ATOM 973 O O . GLU A 1 121 ? -1.125 13.332 -11.156 1.00 88.50 121 GLU A O 1
ATOM 978 N N . ILE A 1 122 ? -1.259 11.634 -9.689 1.00 82.25 122 ILE A N 1
ATOM 979 C CA . ILE A 1 122 ? -1.762 10.638 -10.648 1.00 82.25 122 ILE A CA 1
ATOM 980 C C . ILE A 1 122 ? -3.097 11.087 -11.251 1.00 82.25 122 ILE A C 1
ATOM 982 O O . ILE A 1 122 ? -3.278 11.007 -12.464 1.00 82.25 122 ILE A O 1
ATOM 986 N N . GLN A 1 123 ? -4.004 11.628 -10.434 1.00 83.69 123 GLN A N 1
ATOM 987 C CA . GLN A 1 123 ? -5.276 12.173 -10.910 1.00 83.69 123 GLN A CA 1
ATOM 988 C C . GLN A 1 123 ? -5.074 13.330 -11.901 1.00 83.69 123 GLN A C 1
ATOM 990 O O . GLN A 1 123 ? -5.786 13.407 -12.898 1.00 83.69 123 GLN A O 1
ATOM 995 N N . LYS A 1 124 ? -4.072 14.198 -11.694 1.00 85.25 124 LYS A N 1
ATOM 996 C CA . LYS A 1 124 ? -3.751 15.298 -12.627 1.00 85.25 124 LYS A CA 1
ATOM 997 C C . LYS A 1 124 ? -3.203 14.818 -13.969 1.00 85.25 124 LYS A C 1
ATOM 999 O O . LYS A 1 124 ? -3.335 15.541 -14.955 1.00 85.25 124 LYS A O 1
ATOM 1004 N N . LEU A 1 125 ? -2.593 13.632 -14.019 1.00 75.06 125 LEU A N 1
ATOM 1005 C CA . LEU A 1 125 ? -2.077 13.063 -15.266 1.00 75.06 125 LEU A CA 1
ATOM 1006 C C . LEU A 1 125 ? -3.200 12.615 -16.216 1.00 75.06 125 LEU A C 1
ATOM 1008 O O . LEU A 1 125 ? -2.924 12.421 -17.397 1.00 75.06 125 LEU A O 1
ATOM 1012 N N . ASN A 1 126 ? -4.447 12.485 -15.732 1.00 79.38 126 ASN A N 1
ATOM 1013 C CA . ASN A 1 126 ? -5.615 12.059 -16.518 1.00 79.38 126 ASN A CA 1
ATOM 1014 C C . ASN A 1 126 ? -5.350 10.794 -17.358 1.00 79.38 126 ASN A C 1
ATOM 1016 O O . ASN A 1 126 ? -5.853 10.657 -18.475 1.00 79.38 126 ASN A O 1
ATOM 1020 N N . LEU A 1 127 ? -4.533 9.877 -16.833 1.00 83.00 127 LEU A N 1
ATOM 1021 C CA . LEU A 1 127 ? -4.272 8.599 -17.481 1.00 83.00 127 LEU A CA 1
ATOM 1022 C C . LEU A 1 127 ? -5.469 7.670 -17.248 1.00 83.00 127 LEU A C 1
ATOM 1024 O O . LEU A 1 127 ? -5.917 7.556 -16.104 1.00 83.00 127 LEU A O 1
ATOM 1028 N N . PRO A 1 128 ? -5.991 7.000 -18.290 1.00 92.81 128 PRO A N 1
ATOM 1029 C CA . PRO A 1 128 ? -6.948 5.925 -18.079 1.00 92.81 128 PRO A CA 1
ATOM 1030 C C . PRO A 1 128 ? -6.277 4.812 -17.267 1.00 92.81 128 PRO A C 1
ATOM 1032 O O . PRO A 1 128 ? -5.122 4.473 -17.506 1.00 92.81 128 PRO A O 1
ATOM 1035 N N . ILE A 1 129 ? -6.983 4.259 -16.286 1.00 95.94 129 ILE A N 1
ATOM 1036 C CA . ILE A 1 129 ? -6.518 3.111 -15.504 1.00 95.94 129 ILE A CA 1
ATOM 1037 C C . ILE A 1 129 ? -7.650 2.097 -15.519 1.00 95.94 129 ILE A C 1
ATOM 1039 O O . ILE A 1 129 ? -8.652 2.269 -14.827 1.00 95.94 129 ILE A O 1
ATOM 1043 N N . ASP A 1 130 ? -7.470 1.049 -16.314 1.00 97.94 130 ASP A N 1
ATOM 1044 C CA . ASP A 1 130 ? -8.446 -0.032 -16.448 1.00 97.94 130 ASP A CA 1
ATOM 1045 C C . ASP A 1 130 ? -8.120 -1.180 -15.482 1.00 97.94 130 ASP A C 1
ATOM 1047 O O . ASP A 1 130 ? -9.017 -1.889 -15.025 1.00 97.94 130 ASP A O 1
ATOM 1051 N N . ILE A 1 131 ? -6.838 -1.349 -15.124 1.00 98.44 131 ILE A N 1
ATOM 1052 C CA . ILE A 1 131 ? -6.373 -2.387 -14.196 1.00 98.44 131 ILE A CA 1
ATOM 1053 C C . ILE A 1 131 ? -5.290 -1.831 -13.262 1.00 98.44 131 ILE A C 1
ATOM 1055 O O . ILE A 1 131 ? -4.351 -1.179 -13.715 1.00 98.44 131 ILE A O 1
ATOM 1059 N N . ILE A 1 132 ? -5.365 -2.157 -11.969 1.00 98.38 132 ILE A N 1
ATOM 1060 C CA . ILE A 1 132 ? -4.268 -1.976 -11.004 1.00 98.38 132 ILE A CA 1
ATOM 1061 C C . ILE A 1 132 ? -3.771 -3.356 -10.568 1.00 98.38 132 ILE A C 1
ATOM 1063 O O . ILE A 1 132 ? -4.456 -4.076 -9.838 1.00 98.38 132 ILE A O 1
ATOM 1067 N N . ALA A 1 133 ? -2.574 -3.716 -11.028 1.00 98.44 133 ALA A N 1
ATOM 1068 C CA . ALA A 1 133 ? -1.891 -4.969 -10.732 1.00 98.44 133 ALA A CA 1
ATOM 1069 C C . ALA A 1 133 ? -0.815 -4.749 -9.657 1.00 98.44 133 ALA A C 1
ATOM 1071 O O . ALA A 1 133 ? 0.268 -4.219 -9.917 1.00 98.44 133 ALA A O 1
ATOM 1072 N N . THR A 1 134 ? -1.130 -5.144 -8.431 1.00 98.19 134 THR A N 1
ATOM 1073 C CA . THR A 1 134 ? -0.281 -4.962 -7.248 1.00 98.19 134 THR A CA 1
ATOM 1074 C C . THR A 1 134 ? 0.758 -6.091 -7.134 1.00 98.19 134 THR A C 1
ATOM 1076 O O . THR A 1 134 ? 0.662 -7.116 -7.810 1.00 98.19 134 THR A O 1
ATOM 1079 N N . SER A 1 135 ? 1.770 -5.933 -6.273 1.00 98.00 135 SER A N 1
ATOM 1080 C CA . SER A 1 135 ? 2.711 -7.014 -5.905 1.00 98.00 135 SER A CA 1
ATOM 1081 C C . SER A 1 135 ? 2.104 -8.028 -4.933 1.00 98.00 135 SER A C 1
ATOM 1083 O O . SER A 1 135 ? 2.631 -9.132 -4.778 1.00 98.00 135 SER A O 1
ATOM 1085 N N . HIS A 1 136 ? 1.017 -7.649 -4.259 1.00 97.81 136 HIS A N 1
ATOM 1086 C CA . HIS A 1 136 ? 0.412 -8.413 -3.182 1.00 97.81 136 HIS A CA 1
ATOM 1087 C C . HIS A 1 136 ? -1.104 -8.505 -3.337 1.00 97.81 136 HIS A C 1
ATOM 1089 O O . HIS A 1 136 ? -1.804 -7.487 -3.401 1.00 97.81 136 HIS A O 1
ATOM 1095 N N . GLY A 1 137 ? -1.594 -9.743 -3.319 1.00 97.12 137 GLY A N 1
ATOM 1096 C CA . GLY A 1 137 ? -3.013 -10.040 -3.258 1.00 97.12 137 GLY A CA 1
ATOM 1097 C C . GLY A 1 137 ? -3.715 -10.019 -4.610 1.00 97.12 137 GLY A C 1
ATOM 1098 O O . GLY A 1 137 ? -3.206 -10.540 -5.599 1.00 97.12 137 GLY A O 1
ATOM 1099 N N . ALA A 1 138 ? -4.925 -9.468 -4.614 1.00 97.38 138 ALA A N 1
ATOM 1100 C CA . ALA A 1 138 ? -5.828 -9.471 -5.752 1.00 97.38 138 ALA A CA 1
ATOM 1101 C C . ALA A 1 138 ? -5.610 -8.258 -6.667 1.00 97.38 138 ALA A C 1
ATOM 1103 O O . ALA A 1 138 ? -5.318 -7.156 -6.205 1.00 97.38 138 ALA A O 1
ATOM 1104 N N . ILE A 1 139 ? -5.823 -8.464 -7.964 1.00 98.44 139 ILE A N 1
ATOM 1105 C CA . ILE A 1 139 ? -5.750 -7.435 -9.001 1.00 98.44 139 ILE A CA 1
ATOM 1106 C C . ILE A 1 139 ? -7.105 -6.73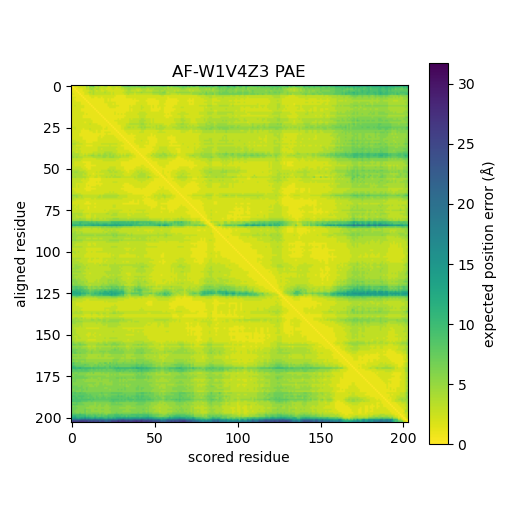6 -9.138 1.00 98.44 139 ILE A C 1
ATOM 1108 O O . ILE A 1 139 ? -8.151 -7.384 -9.258 1.00 98.44 139 ILE A O 1
ATOM 1112 N N . TRP A 1 140 ? -7.082 -5.406 -9.186 1.00 98.38 140 TRP A N 1
ATOM 1113 C CA . TRP A 1 140 ? -8.272 -4.577 -9.355 1.00 98.38 140 TRP A CA 1
ATOM 1114 C C . TRP A 1 140 ? -8.538 -4.346 -10.844 1.00 98.38 140 TRP A C 1
ATOM 1116 O O . TRP A 1 140 ? -7.731 -3.704 -11.509 1.00 98.38 140 TRP A O 1
ATOM 1126 N N . ARG A 1 141 ? -9.656 -4.856 -11.373 1.00 97.44 141 ARG A N 1
ATOM 1127 C CA . ARG A 1 141 ? -10.074 -4.661 -12.782 1.00 97.44 141 ARG A CA 1
ATOM 1128 C C . ARG A 1 141 ? -11.491 -4.108 -12.942 1.00 97.44 141 ARG A C 1
ATOM 1130 O O . ARG A 1 141 ? -11.793 -3.453 -13.929 1.00 97.44 141 ARG A O 1
ATOM 1137 N N . GLU A 1 142 ? -12.374 -4.380 -11.982 1.00 96.81 142 GLU A N 1
ATOM 1138 C CA . GLU A 1 142 ? -13.710 -3.789 -11.942 1.00 96.81 142 GLU A CA 1
ATOM 1139 C C . GLU A 1 142 ? -13.643 -2.564 -11.039 1.00 96.81 142 GLU A C 1
ATOM 1141 O O . GLU A 1 142 ? -13.281 -2.686 -9.871 1.00 96.81 142 GLU A O 1
ATOM 1146 N N . ASN A 1 143 ? -13.938 -1.383 -11.591 1.00 95.88 143 ASN A N 1
ATOM 1147 C CA . ASN A 1 143 ? -13.804 -0.099 -10.898 1.00 95.88 143 ASN A CA 1
ATOM 1148 C C . ASN A 1 143 ? -12.470 0.023 -10.119 1.00 95.88 143 ASN A C 1
ATOM 1150 O O . ASN A 1 143 ? -12.485 0.144 -8.892 1.00 95.88 143 ASN A O 1
ATOM 1154 N N . PRO A 1 144 ? -11.301 -0.048 -10.786 1.00 96.69 144 PRO A N 1
ATOM 1155 C CA . PRO A 1 144 ? -10.003 -0.061 -10.104 1.00 96.69 144 PRO A CA 1
ATOM 1156 C C . PRO A 1 144 ? -9.757 1.191 -9.255 1.00 96.69 144 PRO A C 1
ATOM 1158 O O . PRO A 1 144 ? -9.025 1.141 -8.273 1.00 96.69 144 PRO A O 1
ATOM 1161 N N . MET A 1 145 ? -10.412 2.308 -9.570 1.00 95.56 145 MET A N 1
ATOM 1162 C CA . MET A 1 145 ? -10.272 3.544 -8.804 1.00 95.56 145 MET A CA 1
ATOM 1163 C C . MET A 1 145 ? -10.848 3.455 -7.385 1.00 95.56 145 MET A C 1
ATOM 1165 O O . MET A 1 145 ? -10.444 4.248 -6.539 1.00 95.56 145 MET A O 1
ATOM 1169 N N . GLN A 1 146 ? -11.683 2.457 -7.068 1.00 96.94 146 GLN A N 1
ATOM 1170 C CA . GLN A 1 146 ? -12.251 2.286 -5.724 1.00 96.94 146 GLN A CA 1
ATOM 1171 C C . GL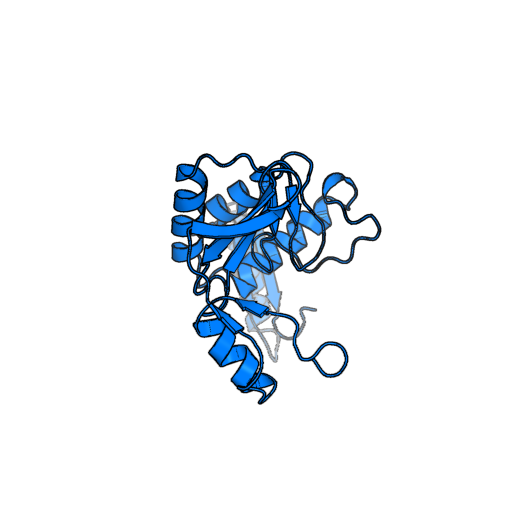N A 1 146 ? -11.183 2.178 -4.621 1.00 96.94 146 GLN A C 1
ATOM 1173 O O . GLN A 1 146 ? -11.338 2.749 -3.542 1.00 96.94 146 GLN A O 1
ATOM 1178 N N . ILE A 1 147 ? -10.069 1.482 -4.881 1.00 97.56 147 ILE A N 1
ATOM 1179 C CA . ILE A 1 147 ? -8.982 1.359 -3.900 1.00 97.56 147 ILE A CA 1
ATOM 1180 C C . ILE A 1 147 ? -8.155 2.647 -3.817 1.00 97.56 147 ILE A C 1
ATOM 1182 O O . ILE A 1 147 ? -7.686 3.014 -2.741 1.00 97.56 147 ILE A O 1
ATOM 1186 N N . VAL A 1 148 ? -8.034 3.381 -4.926 1.00 96.12 148 VAL A N 1
ATOM 1187 C CA . VAL A 1 148 ? -7.354 4.683 -4.971 1.00 96.12 148 VAL A CA 1
ATOM 1188 C C . VAL A 1 148 ? -8.128 5.718 -4.153 1.00 96.12 148 VAL A C 1
ATOM 1190 O O . VAL A 1 148 ? -7.538 6.434 -3.344 1.00 96.12 148 VAL A O 1
ATOM 1193 N N . GLU A 1 149 ? -9.452 5.757 -4.307 1.00 96.12 149 GLU A N 1
ATOM 1194 C CA . GLU A 1 149 ? -10.355 6.603 -3.521 1.00 96.12 149 GLU A CA 1
ATOM 1195 C C . GLU A 1 149 ? -10.273 6.271 -2.029 1.00 96.12 149 GLU A C 1
ATOM 1197 O O . GLU A 1 149 ? -10.182 7.178 -1.201 1.00 96.12 149 GLU A O 1
ATOM 1202 N N . LYS A 1 150 ? -10.219 4.980 -1.680 1.00 97.62 150 LYS A N 1
ATOM 1203 C CA . LYS A 1 150 ? -10.051 4.534 -0.291 1.00 97.62 150 LYS A CA 1
ATOM 1204 C C . LYS A 1 150 ? -8.707 4.941 0.296 1.00 97.62 150 LYS A C 1
ATOM 1206 O O . LYS A 1 150 ? -8.674 5.463 1.402 1.00 97.62 150 LYS A O 1
ATOM 1211 N N . TYR A 1 151 ? -7.612 4.804 -0.447 1.00 97.50 151 TYR A N 1
ATOM 1212 C CA . TYR A 1 151 ? -6.305 5.306 -0.012 1.00 97.50 151 TYR A CA 1
ATOM 1213 C C . TYR A 1 151 ? -6.315 6.828 0.176 1.00 97.50 151 TYR A C 1
ATOM 1215 O O . TYR A 1 151 ? -5.737 7.329 1.139 1.00 97.50 151 TYR A O 1
ATOM 1223 N N . TYR A 1 152 ? -6.994 7.574 -0.701 1.00 96.88 152 TYR A N 1
ATOM 1224 C CA . TYR A 1 152 ? -7.151 9.021 -0.548 1.00 96.88 152 TYR A CA 1
ATOM 1225 C C . TYR A 1 152 ? -7.961 9.377 0.707 1.00 96.88 152 TYR A C 1
ATOM 1227 O O . TYR A 1 152 ? -7.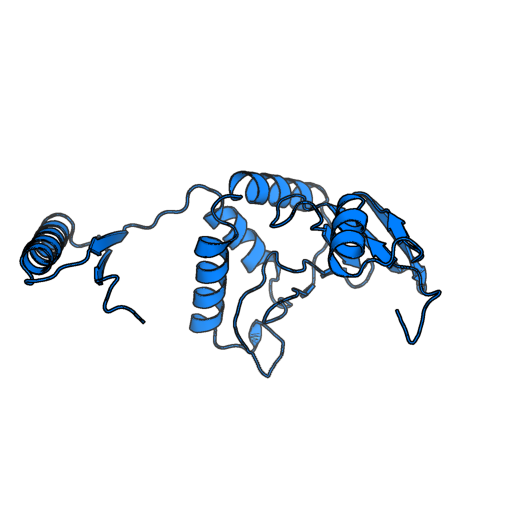559 10.258 1.466 1.00 96.88 152 TYR A O 1
ATOM 1235 N N . GLU A 1 153 ? -9.059 8.673 0.976 1.00 97.56 153 GLU A N 1
ATOM 1236 C CA . GLU A 1 153 ? -9.836 8.797 2.215 1.00 97.56 153 GLU A CA 1
ATOM 1237 C C . GLU A 1 153 ? -8.966 8.494 3.449 1.00 97.56 153 GLU A C 1
ATOM 1239 O O . GLU A 1 153 ? -8.854 9.328 4.349 1.00 97.56 153 GLU A O 1
ATOM 1244 N N . TRP A 1 154 ? -8.268 7.354 3.459 1.00 98.06 154 TRP A N 1
ATOM 1245 C CA . TRP A 1 154 ? -7.409 6.919 4.566 1.00 98.06 154 TRP A CA 1
ATOM 1246 C C . TRP A 1 154 ? -6.231 7.862 4.823 1.00 98.06 154 TRP A C 1
ATOM 1248 O O . TRP A 1 154 ? -5.840 8.076 5.972 1.00 98.06 154 TRP A O 1
ATOM 1258 N N . SER A 1 155 ? -5.708 8.494 3.771 1.00 97.00 155 SER A N 1
ATOM 1259 C CA . SER A 1 155 ? -4.600 9.449 3.862 1.00 97.00 155 SER A CA 1
ATOM 1260 C C . SER A 1 155 ? -4.943 10.759 4.577 1.00 97.00 155 SER A C 1
ATOM 1262 O O . SER A 1 155 ? -4.046 11.506 4.974 1.00 97.00 155 SER A O 1
ATOM 1264 N N . GLN A 1 156 ? -6.229 11.049 4.780 1.00 96.62 156 GLN A N 1
ATOM 1265 C CA . GLN A 1 156 ? -6.714 12.317 5.325 1.00 96.62 156 GLN A CA 1
ATOM 1266 C C . GLN A 1 156 ? -7.006 12.239 6.825 1.00 96.62 156 GLN A C 1
ATOM 1268 O O . GLN A 1 156 ? -8.053 12.691 7.280 1.00 96.62 156 GLN A O 1
ATOM 1273 N N . ALA A 1 157 ? -6.063 11.679 7.592 1.00 95.25 157 ALA A N 1
ATOM 1274 C CA . ALA A 1 157 ? -6.210 11.467 9.036 1.00 95.25 157 ALA A CA 1
ATOM 1275 C C . ALA A 1 157 ? -7.534 10.756 9.374 1.00 95.25 157 ALA A C 1
ATOM 1277 O O . ALA A 1 157 ? -8.326 11.219 10.195 1.00 95.25 157 ALA A O 1
ATOM 1278 N N . TYR A 1 158 ? -7.783 9.651 8.669 1.00 97.62 158 TYR A N 1
ATOM 1279 C CA . TYR A 1 158 ? -9.048 8.935 8.723 1.00 97.62 158 TYR A CA 1
ATOM 1280 C C . TYR A 1 158 ? -9.418 8.488 10.136 1.00 97.62 158 TYR A C 1
ATOM 1282 O O . TYR A 1 158 ? -8.607 7.925 10.872 1.00 97.62 158 TYR A O 1
ATOM 1290 N N . GLN A 1 159 ? -10.680 8.715 10.485 1.00 97.25 159 GLN A N 1
ATOM 1291 C CA . GLN A 1 159 ? -11.268 8.313 11.751 1.00 97.25 159 GLN A CA 1
ATOM 1292 C C . GLN A 1 159 ? -12.756 8.010 11.560 1.00 97.25 159 GLN A C 1
ATOM 1294 O O . GLN A 1 159 ? -13.462 8.705 10.830 1.00 97.25 159 GLN A O 1
ATOM 1299 N N . GLU A 1 160 ? -13.235 6.985 12.255 1.00 96.62 160 GLU A N 1
ATOM 1300 C CA . GLU A 1 160 ? -14.659 6.671 12.384 1.00 96.62 160 GLU A CA 1
ATOM 1301 C C . GLU A 1 160 ? -15.159 7.110 13.767 1.00 96.62 160 GLU A C 1
ATOM 1303 O O . GLU A 1 160 ? -14.366 7.469 14.640 1.00 96.62 160 GLU A O 1
ATOM 1308 N N . ASN A 1 161 ? -16.470 7.017 14.011 1.00 97.56 161 ASN A N 1
ATOM 1309 C CA . ASN A 1 161 ? -17.021 7.138 15.362 1.00 97.56 161 ASN A CA 1
ATOM 1310 C C . ASN A 1 161 ? -16.699 5.883 16.201 1.00 97.56 161 ASN A C 1
ATOM 1312 O O . ASN A 1 161 ? -17.576 5.083 16.537 1.00 97.56 161 ASN A O 1
ATOM 1316 N N . GLN A 1 162 ? -15.410 5.664 16.467 1.00 97.81 162 GLN A N 1
ATOM 1317 C CA . GLN A 1 162 ? -14.880 4.507 17.173 1.00 97.81 162 GLN A CA 1
ATOM 1318 C C . GLN A 1 162 ? -13.813 4.922 18.189 1.00 97.81 162 GLN A C 1
ATOM 1320 O O . GLN A 1 162 ? -12.907 5.689 17.878 1.00 97.81 162 GLN A O 1
ATOM 1325 N N . ILE A 1 163 ? -13.859 4.313 19.375 1.00 98.31 163 ILE A N 1
ATOM 1326 C CA . ILE A 1 163 ? -12.788 4.371 20.373 1.00 98.31 163 ILE A CA 1
ATOM 1327 C C . ILE A 1 163 ? -12.206 2.968 20.569 1.00 98.31 163 ILE A C 1
ATOM 1329 O O . ILE A 1 163 ? -12.934 2.006 20.828 1.00 98.31 163 ILE A O 1
ATOM 1333 N N . THR A 1 164 ? -10.880 2.857 20.484 1.00 97.94 164 THR A N 1
ATOM 1334 C CA . THR A 1 164 ? -10.145 1.617 20.766 1.00 97.94 164 THR A CA 1
ATOM 1335 C C . THR A 1 164 ? -9.392 1.754 22.087 1.00 97.94 164 THR A C 1
ATOM 1337 O O . THR A 1 164 ? -8.520 2.606 22.227 1.00 97.94 164 THR A O 1
ATOM 1340 N N . ILE A 1 165 ? -9.719 0.904 23.059 1.00 98.31 165 ILE A N 1
ATOM 1341 C CA . ILE A 1 165 ? -9.064 0.827 24.367 1.00 98.31 165 ILE A CA 1
ATOM 1342 C C . ILE A 1 165 ? -8.083 -0.339 24.337 1.00 98.31 165 ILE A C 1
ATOM 1344 O O . ILE A 1 165 ? -8.479 -1.494 24.183 1.00 98.31 165 ILE A O 1
ATOM 1348 N N . VAL A 1 166 ? -6.803 -0.034 24.510 1.00 97.75 166 VAL A N 1
ATOM 1349 C CA . VAL A 1 166 ? -5.714 -1.011 24.479 1.00 97.75 166 VAL A CA 1
ATOM 1350 C C . VAL A 1 166 ? -5.037 -1.030 25.845 1.00 97.75 166 VAL A C 1
ATOM 1352 O O . VAL A 1 166 ? -4.705 0.027 26.381 1.00 97.75 166 VAL A O 1
ATOM 1355 N N . TYR A 1 167 ? -4.863 -2.212 26.436 1.00 97.81 167 TYR A N 1
ATOM 1356 C CA . TYR A 1 167 ? -4.266 -2.351 27.767 1.00 97.81 167 TYR A CA 1
ATOM 1357 C C . TYR A 1 167 ? -3.458 -3.646 27.920 1.00 97.81 167 TYR A C 1
ATOM 1359 O O . TYR A 1 167 ? -3.564 -4.557 27.104 1.00 97.81 167 TYR A O 1
ATOM 1367 N N . ASP A 1 168 ? -2.693 -3.740 29.009 1.00 97.62 168 ASP A N 1
ATOM 1368 C CA . ASP A 1 168 ? -2.149 -4.994 29.541 1.00 97.62 168 ASP A CA 1
ATOM 1369 C C . ASP A 1 168 ? -2.394 -5.065 31.056 1.00 97.62 168 ASP A C 1
ATOM 1371 O O . ASP A 1 168 ? -2.702 -4.055 31.705 1.00 97.62 168 ASP A O 1
ATOM 1375 N N . THR A 1 169 ? -2.315 -6.257 31.644 1.00 97.56 169 THR A N 1
ATOM 1376 C CA . THR A 1 169 ? -2.539 -6.433 33.079 1.00 97.56 169 THR A CA 1
ATOM 1377 C C . THR A 1 169 ? -1.939 -7.726 33.627 1.00 97.56 169 THR A C 1
ATOM 1379 O O . THR A 1 169 ? -2.059 -8.784 33.019 1.00 97.56 169 THR A O 1
ATOM 1382 N N . MET A 1 170 ? -1.361 -7.653 34.831 1.00 96.75 170 MET A N 1
ATOM 1383 C CA . MET A 1 170 ? -0.897 -8.836 35.574 1.00 96.75 170 MET A CA 1
ATOM 1384 C C . MET A 1 170 ? -1.986 -9.424 36.485 1.00 96.75 170 MET A C 1
ATOM 1386 O O . MET A 1 170 ? -2.063 -10.634 36.659 1.00 96.75 170 MET A O 1
ATOM 1390 N N . TRP A 1 171 ? -2.841 -8.568 37.056 1.00 96.50 171 TRP A N 1
ATOM 1391 C CA . TRP A 1 171 ? -3.780 -8.930 38.133 1.00 96.50 171 TRP A CA 1
ATOM 1392 C C . TRP A 1 171 ? -5.217 -8.463 37.860 1.00 96.50 171 TRP A C 1
ATOM 1394 O O . TRP A 1 171 ? -5.983 -8.203 38.785 1.00 96.50 171 TRP A O 1
ATOM 1404 N N . ASP A 1 172 ? -5.568 -8.267 36.587 1.00 97.31 172 ASP A N 1
ATOM 1405 C CA . ASP A 1 172 ? -6.882 -7.814 36.103 1.00 97.31 172 ASP A CA 1
ATOM 1406 C C . ASP A 1 172 ? -7.391 -6.456 36.641 1.00 97.31 172 ASP A C 1
ATOM 1408 O O . ASP A 1 172 ? -8.481 -6.014 36.272 1.00 97.31 172 ASP A O 1
ATOM 1412 N N . GLY A 1 173 ? -6.610 -5.727 37.446 1.00 98.06 173 GLY A N 1
ATOM 1413 C CA . GLY A 1 173 ? -6.958 -4.376 37.902 1.00 98.06 173 GLY A CA 1
ATOM 1414 C C . GLY A 1 173 ? -7.179 -3.411 36.730 1.00 98.06 173 GLY A C 1
ATOM 1415 O O . GLY A 1 173 ? -8.235 -2.790 36.622 1.00 98.06 173 GLY A O 1
ATOM 1416 N N . THR A 1 174 ? -6.228 -3.365 35.792 1.00 98.19 174 THR A N 1
ATOM 1417 C CA . THR A 1 174 ? -6.329 -2.551 34.567 1.00 98.19 174 THR A CA 1
ATOM 1418 C C . THR A 1 174 ? -7.467 -3.018 33.664 1.00 98.19 174 THR A C 1
ATOM 1420 O O . THR A 1 174 ? -8.153 -2.191 33.073 1.00 98.19 174 THR A O 1
ATOM 1423 N N . LYS A 1 175 ? -7.725 -4.333 33.600 1.00 98.06 175 LYS A N 1
ATOM 1424 C CA . LYS A 1 175 ? -8.858 -4.889 32.847 1.00 98.06 175 LYS A CA 1
ATOM 1425 C C . LYS A 1 175 ? -10.182 -4.324 33.357 1.00 98.06 175 LYS A C 1
ATOM 1427 O O . LYS A 1 175 ? -10.984 -3.850 32.560 1.00 98.06 175 LYS A O 1
ATOM 1432 N N . LYS A 1 176 ? -10.403 -4.323 34.676 1.00 98.38 176 LYS A N 1
ATOM 1433 C CA . LYS A 1 176 ? -11.624 -3.748 35.268 1.00 98.38 176 LYS A CA 1
ATOM 1434 C C . LYS A 1 176 ? -11.788 -2.275 34.893 1.00 98.38 176 LYS A C 1
ATOM 1436 O O . LYS A 1 176 ? -12.886 -1.873 34.522 1.00 98.38 176 LYS A O 1
ATOM 1441 N N . LEU A 1 177 ? -10.704 -1.496 34.931 1.00 98.25 177 LEU A N 1
ATOM 1442 C CA . LEU A 1 177 ? -10.727 -0.090 34.523 1.00 98.25 177 LEU A CA 1
ATOM 1443 C C . LEU A 1 177 ? -11.061 0.075 33.032 1.00 98.25 177 LEU A C 1
ATOM 1445 O O . LEU A 1 177 ? -11.950 0.852 32.701 1.00 98.25 177 LEU A O 1
ATOM 1449 N N . ALA A 1 178 ? -10.406 -0.678 32.145 1.00 98.31 178 ALA A N 1
ATOM 1450 C CA . ALA A 1 178 ? -10.636 -0.621 30.701 1.00 98.31 178 ALA A CA 1
ATOM 1451 C C . ALA A 1 178 ? -12.095 -0.940 30.333 1.00 98.31 178 ALA A C 1
ATOM 1453 O O . ALA A 1 178 ? -12.726 -0.197 29.583 1.00 98.31 178 ALA A O 1
ATOM 1454 N N . HIS A 1 179 ? -12.658 -2.001 30.920 1.00 97.94 179 HIS A N 1
ATOM 1455 C CA . HIS A 1 179 ? -14.066 -2.352 30.734 1.00 97.94 179 HIS A CA 1
ATOM 1456 C C . HIS A 1 179 ? -15.004 -1.289 31.312 1.00 97.94 179 HIS A C 1
ATOM 1458 O O . HIS A 1 179 ? -16.005 -0.959 30.681 1.00 97.94 179 HIS A O 1
ATOM 1464 N N . LYS A 1 180 ? -14.666 -0.699 32.467 1.00 98.50 180 LYS A N 1
ATOM 1465 C CA . LYS A 1 180 ? -15.490 0.359 33.052 1.00 98.50 180 LYS A CA 1
ATOM 1466 C C . LYS A 1 180 ? -15.507 1.624 32.194 1.00 98.50 180 LYS A C 1
ATOM 1468 O O . LYS A 1 180 ? -16.565 2.212 32.009 1.00 98.50 180 LYS A O 1
ATOM 1473 N N . ILE A 1 181 ? -14.366 2.011 31.627 1.00 98.44 181 ILE A N 1
ATOM 1474 C CA . ILE A 1 181 ? -14.283 3.121 30.669 1.00 98.44 181 ILE A CA 1
ATOM 1475 C C . ILE A 1 181 ? -15.165 2.830 29.448 1.00 98.44 181 ILE A C 1
ATOM 1477 O O . ILE A 1 181 ? -15.957 3.683 29.058 1.00 98.44 181 ILE A O 1
ATOM 1481 N N . ALA A 1 182 ? -15.084 1.622 28.884 1.00 98.00 182 ALA A N 1
ATOM 1482 C CA . ALA A 1 182 ? -15.901 1.230 27.738 1.00 98.00 182 ALA A CA 1
ATOM 1483 C C . ALA A 1 182 ? -17.410 1.298 28.019 1.00 98.00 182 ALA A C 1
ATOM 1485 O O . ALA A 1 182 ? -18.160 1.824 27.200 1.00 98.00 182 ALA A O 1
ATOM 1486 N N . GLU A 1 183 ? -17.851 0.799 29.180 1.00 97.94 183 GLU A N 1
ATOM 1487 C CA . GLU A 1 183 ? -19.249 0.889 29.617 1.00 97.94 183 GLU A CA 1
ATOM 1488 C C . GLU A 1 183 ? -19.731 2.339 29.689 1.00 97.94 183 GLU A C 1
ATOM 1490 O O . GLU A 1 183 ? -20.827 2.652 29.227 1.00 97.94 183 GLU A O 1
ATOM 1495 N N . GLU A 1 184 ? -18.935 3.229 30.287 1.00 98.31 184 GLU A N 1
ATOM 1496 C CA . GLU A 1 184 ? -19.330 4.629 30.448 1.00 98.31 184 GLU A CA 1
ATOM 1497 C C . GLU A 1 184 ? -19.320 5.394 29.119 1.00 98.31 184 GLU A C 1
ATOM 1499 O O . GLU A 1 184 ? -20.190 6.241 28.916 1.00 98.31 184 GLU A O 1
ATOM 1504 N N . ILE A 1 185 ? -18.419 5.060 28.186 1.00 98.06 185 ILE A N 1
ATOM 1505 C CA . ILE A 1 185 ? -18.464 5.578 26.809 1.00 98.06 185 ILE A CA 1
ATOM 1506 C C . ILE A 1 185 ? -19.762 5.138 26.126 1.00 98.06 185 ILE A C 1
ATOM 1508 O O . ILE A 1 185 ? -20.480 5.984 25.603 1.00 98.06 185 ILE A O 1
ATOM 1512 N N . ALA A 1 186 ? -20.103 3.847 26.176 1.00 96.06 186 ALA A N 1
ATOM 1513 C CA . ALA A 1 186 ? -21.301 3.317 25.522 1.00 96.06 186 ALA A CA 1
ATOM 1514 C C . ALA A 1 186 ? -22.608 3.901 26.092 1.00 96.06 186 ALA A C 1
ATOM 1516 O O . ALA A 1 186 ? -23.584 4.061 25.365 1.00 96.06 186 ALA A O 1
ATOM 1517 N N . LYS A 1 187 ? -22.639 4.254 27.385 1.00 97.75 187 LYS A N 1
ATOM 1518 C CA . LYS A 1 187 ? -23.788 4.943 27.999 1.00 97.75 187 LYS A CA 1
ATOM 1519 C C . LYS A 1 187 ? -23.910 6.399 27.559 1.00 97.75 187 LYS A C 1
ATOM 1521 O O . LYS A 1 187 ? -25.019 6.869 27.335 1.00 97.75 187 LYS A O 1
ATOM 1526 N N . GLN A 1 188 ? -22.790 7.119 27.501 1.00 98.06 188 GLN A N 1
ATOM 1527 C CA . GLN A 1 188 ? -22.776 8.552 27.186 1.00 98.06 188 GLN A CA 1
ATOM 1528 C C . GLN A 1 188 ? -22.859 8.827 25.682 1.00 98.06 188 GLN A C 1
ATOM 1530 O O . GLN A 1 188 ? -23.369 9.868 25.277 1.00 98.06 188 GLN A O 1
ATOM 1535 N N . SER A 1 189 ? -22.378 7.900 24.854 1.00 97.50 189 SER A N 1
ATOM 1536 C CA . SER A 1 189 ? -22.408 7.983 23.397 1.00 97.50 189 SER A CA 1
ATOM 1537 C C . SER A 1 189 ? -22.772 6.618 22.792 1.00 97.50 189 SER A C 1
ATOM 1539 O O . SER A 1 189 ? -21.883 5.867 22.385 1.00 97.50 189 SER A O 1
ATOM 1541 N N . PRO A 1 190 ? -24.077 6.280 22.733 1.00 95.50 190 PRO A N 1
ATOM 1542 C CA . PRO A 1 190 ? -24.553 4.974 22.261 1.00 95.50 190 PRO A CA 1
ATOM 1543 C C . PRO A 1 190 ? -24.145 4.623 20.825 1.00 95.50 190 PRO A C 1
ATOM 1545 O O . PRO A 1 190 ? -23.998 3.447 20.504 1.00 95.50 190 PRO A O 1
ATOM 1548 N N . ASP A 1 191 ? -23.922 5.632 19.980 1.00 97.06 191 ASP A N 1
ATOM 1549 C CA . ASP A 1 191 ? -23.521 5.452 18.580 1.00 97.06 191 ASP A CA 1
ATOM 1550 C C . ASP A 1 191 ? -22.002 5.264 18.401 1.00 97.06 191 ASP A C 1
ATOM 1552 O O . ASP A 1 191 ? -21.534 5.005 17.290 1.00 97.06 191 ASP A O 1
ATOM 1556 N N . THR A 1 192 ? -21.204 5.413 19.468 1.00 97.62 192 THR A N 1
ATOM 1557 C CA . THR A 1 192 ? -19.747 5.218 19.417 1.00 97.62 192 THR A CA 1
ATOM 1558 C C . THR A 1 192 ? -19.403 3.736 19.498 1.00 97.62 192 THR A C 1
ATOM 1560 O O . THR A 1 192 ? -19.675 3.063 20.494 1.00 97.62 192 THR A O 1
ATOM 1563 N N . ARG A 1 193 ? -18.717 3.216 18.475 1.00 97.81 193 ARG A N 1
ATOM 1564 C CA . ARG A 1 193 ? -18.203 1.841 18.486 1.00 97.81 193 ARG A CA 1
ATOM 1565 C C . ARG A 1 193 ? -17.030 1.746 19.465 1.00 97.81 193 ARG A C 1
ATOM 1567 O O . ARG A 1 193 ? -16.036 2.444 19.304 1.00 97.81 193 ARG A O 1
ATOM 1574 N N . VAL A 1 194 ? -17.099 0.861 20.459 1.00 97.94 194 VAL A N 1
ATOM 1575 C CA . VAL A 1 194 ? -15.989 0.649 21.406 1.00 97.94 194 VAL A CA 1
ATOM 1576 C C . VAL A 1 194 ? -15.348 -0.715 21.176 1.00 97.94 194 VAL A C 1
ATOM 1578 O O . VAL A 1 194 ? -16.029 -1.741 21.174 1.00 97.94 194 VAL A O 1
ATOM 1581 N N . LYS A 1 195 ? -14.028 -0.735 20.982 1.00 97.19 195 LYS A N 1
ATOM 1582 C CA . LYS A 1 195 ? -13.221 -1.960 20.887 1.00 97.19 195 LYS A CA 1
ATOM 1583 C C . LYS A 1 195 ? -12.252 -2.014 22.060 1.00 97.19 195 LYS A C 1
ATOM 1585 O O . LYS A 1 195 ? -11.644 -1.005 22.400 1.00 97.19 195 LYS A O 1
ATOM 1590 N N . ILE A 1 196 ? -12.108 -3.181 22.679 1.00 97.38 196 ILE A N 1
ATOM 1591 C CA . ILE A 1 196 ? -11.233 -3.384 23.836 1.00 97.38 196 ILE A CA 1
ATOM 1592 C C . ILE A 1 196 ? -10.260 -4.512 23.507 1.00 97.38 196 ILE A C 1
ATOM 1594 O O . ILE A 1 196 ? -10.700 -5.607 23.161 1.00 97.38 196 ILE A O 1
ATOM 1598 N N . PHE A 1 197 ? -8.963 -4.264 23.666 1.00 97.75 197 PHE A N 1
ATOM 1599 C CA . PHE A 1 197 ? -7.915 -5.248 23.416 1.00 97.75 197 PHE A CA 1
ATOM 1600 C C . PHE A 1 197 ? -6.954 -5.345 24.595 1.00 97.75 197 PHE A C 1
ATOM 1602 O O . PHE A 1 197 ? -6.451 -4.336 25.092 1.00 97.75 197 PHE A O 1
ATOM 1609 N N . ASN A 1 198 ? -6.673 -6.582 25.009 1.00 97.31 198 ASN A N 1
ATOM 1610 C CA . ASN A 1 198 ? -5.520 -6.874 25.847 1.00 97.31 198 ASN A CA 1
ATOM 1611 C C . ASN A 1 198 ? -4.351 -7.274 24.941 1.00 97.31 198 ASN A C 1
ATOM 1613 O O . ASN A 1 198 ? -4.422 -8.314 24.283 1.00 97.31 198 ASN A O 1
ATOM 1617 N N . ILE A 1 199 ? -3.277 -6.488 24.934 1.00 96.31 199 ILE A N 1
ATOM 1618 C CA . ILE A 1 199 ? -2.130 -6.714 24.044 1.00 96.31 199 ILE A CA 1
ATOM 1619 C C . ILE A 1 199 ? -1.430 -8.054 24.289 1.00 96.31 199 ILE A C 1
ATOM 1621 O O . ILE A 1 199 ? -0.872 -8.611 23.353 1.00 96.31 199 ILE A O 1
ATOM 1625 N N . SER A 1 200 ? -1.502 -8.614 25.502 1.00 95.06 200 SER A N 1
ATOM 1626 C CA . SER A 1 200 ? -0.891 -9.911 25.827 1.00 95.06 200 SER A CA 1
ATOM 1627 C C . SER A 1 200 ? -1.779 -11.115 25.486 1.00 95.06 200 SER A C 1
ATOM 1629 O O . SER A 1 200 ? -1.364 -12.258 25.676 1.00 95.06 200 SER A O 1
ATOM 1631 N N . LYS A 1 201 ? -3.013 -10.888 25.008 1.00 91.25 201 LYS A N 1
ATOM 1632 C CA . LYS A 1 201 ? -4.011 -11.945 24.742 1.00 91.25 201 LYS A CA 1
ATOM 1633 C C . LYS A 1 201 ? -4.728 -11.809 23.396 1.00 91.25 201 LYS A C 1
ATOM 1635 O O . LYS A 1 201 ? -5.716 -12.506 23.175 1.00 91.25 201 LYS A O 1
ATOM 1640 N N . THR A 1 202 ? -4.282 -10.900 22.536 1.00 78.75 202 THR A N 1
ATOM 1641 C CA . THR A 1 202 ? -4.867 -10.699 21.205 1.00 78.75 202 THR A CA 1
ATOM 1642 C C . THR A 1 202 ? -4.003 -11.439 20.184 1.00 78.75 202 THR A C 1
ATOM 1644 O O . THR A 1 202 ? -2.800 -11.195 20.140 1.00 78.75 202 THR A O 1
ATOM 1647 N N . ASN A 1 203 ? -4.615 -12.350 19.419 1.00 48.22 203 ASN A N 1
ATOM 1648 C CA . ASN A 1 203 ? -4.023 -13.000 18.242 1.00 48.22 203 ASN A CA 1
ATOM 1649 C C . ASN A 1 203 ? -4.595 -12.372 16.975 1.00 48.22 203 ASN A C 1
ATOM 1651 O O . ASN A 1 203 ? -5.820 -12.105 16.987 1.00 48.22 203 ASN A O 1
#

Sequence (203 aa):
MEKIPNTPIYCTENAVKSLVGQYHHSEWNFKTVKTGDSVDIGNGKSLVFVEMRMLHWPDSMATYMTGDNILFSNDAFGQHFAVEELWADKADQCRLWEEAMKYYANILNPFSPLVKAKVEEIQKLNLPIDIIATSHGAIWRENPMQIVEKYYEWSQAYQENQITIVYDTMWDGTKKLAHKIAEEIAKQSPDTRVKIFNISKTN

Radius of gyration: 21.64 Å; Cα contacts (8 Å, |Δi|>4): 324; chains: 1; bounding box: 53×34×69 Å

pLDDT: mean 95.99, std 4.92, range [48.22, 98.62]

Organism: NCBI:txid1403949

Nearest PDB structures (foldseek):
  7r0f-assembly1_A  TM=9.969E-01  e=5.533E-29  Escherichia coli K-12
  4d02-assembly1_A  TM=9.961E-01  e=1.045E-28  Escherichia coli K-12
  7r2p-assembly1_A  TM=9.969E-01  e=1.264E-28  Escherichia coli K-12
  7r2o-assembly1_A  TM=9.970E-01  e=2.239E-28  Escherichia coli K-12
  1ycf-assembly1_A  TM=9.668E-01  e=2.634E-22  Neomoorella thermoacetica